Protein AF-A0A8S3SG88-F1 (afdb_monomer_lite)

Radius of gyration: 26.99 Å; chains: 1; bounding box: 65×46×75 Å

Secondary structure (DSSP, 8-state):
----S-GGGTT-HHHHHHHHHHTT----SPPPEEPTTS-EE--HHHHHHHHHHHHHHHS----SSS-----S-SSPPPPP----HHHHHHHHHHHHHHHHHHHHHHHTT-SSS-GGGT-PBP-TTSTTTTSBP----SSGGGTTSHHHHHHHHHHTSTTS-TTSTT-SSHHHHHHHHHT--GGGG-----

Structure (mmCIF, N/CA/C/O backbone):
data_AF-A0A8S3SG88-F1
#
_entry.id   AF-A0A8S3SG88-F1
#
loop_
_atom_site.group_PDB
_atom_site.id
_atom_site.type_symbol
_atom_site.label_atom_id
_atom_site.label_alt_id
_atom_site.label_comp_id
_atom_site.label_asym_id
_atom_site.label_entity_id
_atom_site.label_seq_id
_atom_site.pdbx_PDB_ins_code
_atom_site.Cartn_x
_atom_site.Cartn_y
_atom_site.Cartn_z
_atom_site.occupancy
_atom_site.B_iso_or_equiv
_atom_site.auth_seq_id
_atom_site.auth_comp_id
_atom_site.auth_asym_id
_atom_site.auth_atom_id
_atom_site.pdbx_PDB_model_num
ATOM 1 N N . MET A 1 1 ? 40.901 31.346 9.107 1.00 40.88 1 MET A N 1
ATOM 2 C CA . MET A 1 1 ? 40.029 30.327 8.487 1.00 40.88 1 MET A CA 1
ATOM 3 C C . MET A 1 1 ? 40.068 29.151 9.445 1.00 40.88 1 MET A C 1
ATOM 5 O O . MET A 1 1 ? 41.033 28.405 9.430 1.00 40.88 1 MET A O 1
ATOM 9 N N . GLU A 1 2 ? 39.175 29.165 10.432 1.00 39.00 2 GLU A N 1
ATOM 10 C CA . GLU A 1 2 ? 39.276 28.322 11.632 1.00 39.00 2 GLU A CA 1
ATOM 11 C C . GLU A 1 2 ? 38.894 26.868 11.335 1.00 39.00 2 GLU A C 1
ATOM 13 O O . GLU A 1 2 ? 37.970 26.604 10.564 1.00 39.00 2 GLU A O 1
ATOM 18 N N . ASP A 1 3 ? 39.640 25.945 11.942 1.00 47.16 3 ASP A N 1
ATOM 19 C CA . ASP A 1 3 ? 39.477 24.496 11.857 1.00 47.16 3 ASP A CA 1
ATOM 20 C C . ASP A 1 3 ? 38.067 24.063 12.294 1.00 47.16 3 ASP A C 1
ATOM 22 O O . ASP A 1 3 ? 37.727 24.040 13.474 1.00 47.16 3 ASP A O 1
ATOM 26 N N . ILE A 1 4 ? 37.239 23.660 11.326 1.00 60.34 4 ILE A N 1
ATOM 27 C CA . ILE A 1 4 ? 35.874 23.133 11.543 1.00 60.34 4 ILE A CA 1
ATOM 28 C C . ILE A 1 4 ? 35.907 21.698 12.124 1.00 60.34 4 ILE A C 1
ATOM 30 O O . ILE A 1 4 ? 34.874 21.103 12.444 1.00 60.34 4 ILE A O 1
ATOM 34 N N . ILE A 1 5 ? 37.093 21.109 12.284 1.00 59.81 5 ILE A N 1
ATOM 35 C CA . ILE A 1 5 ? 37.272 19.748 12.790 1.00 59.81 5 ILE A CA 1
ATOM 36 C C . ILE A 1 5 ? 37.624 19.824 14.274 1.00 59.81 5 ILE A C 1
ATOM 38 O O . ILE A 1 5 ? 38.624 20.421 14.650 1.00 59.81 5 ILE A O 1
ATOM 42 N N . SER A 1 6 ? 36.796 19.189 15.111 1.00 60.75 6 SER A N 1
ATOM 43 C CA . SER A 1 6 ? 36.996 19.074 16.562 1.00 60.75 6 SER A CA 1
ATOM 44 C C . SER A 1 6 ? 38.469 18.816 16.914 1.00 60.75 6 SER A C 1
ATOM 46 O O . SER A 1 6 ? 39.080 17.858 16.429 1.00 60.75 6 SER A O 1
ATOM 48 N N . THR A 1 7 ? 39.025 19.679 17.762 1.00 64.81 7 THR A N 1
ATOM 49 C CA . THR A 1 7 ? 40.432 19.706 18.193 1.00 64.81 7 THR A CA 1
ATOM 50 C C . THR A 1 7 ? 40.924 18.380 18.788 1.00 64.81 7 THR A C 1
ATOM 52 O O . THR A 1 7 ? 42.094 18.043 18.638 1.00 64.81 7 THR A O 1
ATOM 55 N N . ASP A 1 8 ? 40.023 17.562 19.340 1.00 65.62 8 ASP A N 1
ATOM 56 C CA . ASP A 1 8 ? 40.334 16.287 20.010 1.00 65.62 8 ASP A CA 1
ATOM 57 C C . ASP A 1 8 ? 40.494 15.075 19.070 1.00 65.62 8 ASP A C 1
ATOM 59 O O . ASP A 1 8 ? 40.687 13.945 19.532 1.00 65.62 8 ASP A O 1
ATOM 63 N N . HIS A 1 9 ? 40.409 15.243 17.746 1.00 62.47 9 HIS A N 1
ATOM 64 C CA . HIS A 1 9 ? 40.447 14.105 16.812 1.00 62.47 9 HIS A CA 1
ATOM 65 C C . HIS A 1 9 ? 41.774 13.318 16.839 1.00 62.47 9 HIS A C 1
ATOM 67 O O . HIS A 1 9 ? 41.774 12.130 16.503 1.00 62.47 9 HIS A O 1
ATOM 73 N N . LYS A 1 10 ? 42.884 13.950 17.254 1.00 66.19 10 LYS A N 1
ATOM 74 C CA . LYS A 1 10 ? 44.193 13.291 17.426 1.00 66.19 10 LYS A CA 1
ATOM 75 C C . LYS A 1 10 ? 44.309 12.531 18.749 1.00 66.19 10 LYS A C 1
ATOM 77 O O . LYS A 1 10 ? 44.910 11.462 18.771 1.00 66.19 10 LYS A O 1
ATOM 82 N N . GLU A 1 11 ? 43.711 13.043 19.824 1.00 74.06 11 GLU A N 1
ATOM 83 C CA . GLU A 1 11 ? 43.825 12.461 21.170 1.00 74.06 11 GLU A CA 1
ATOM 84 C C . GLU A 1 11 ? 42.776 11.372 21.436 1.00 74.06 11 GLU A C 1
ATOM 86 O O . GLU A 1 11 ? 43.061 10.376 22.103 1.00 74.06 11 GLU A O 1
ATOM 91 N N . GLN A 1 12 ? 41.567 11.500 20.870 1.00 73.19 12 GLN A N 1
ATOM 92 C CA . GLN A 1 12 ? 40.489 10.513 21.022 1.00 73.19 12 GLN A CA 1
ATOM 93 C C . GLN A 1 12 ? 39.845 10.107 19.686 1.00 73.19 12 GLN A C 1
ATOM 95 O O . GLN A 1 12 ? 38.635 10.282 19.477 1.00 73.19 12 GLN A O 1
ATOM 100 N N . PRO A 1 13 ? 40.603 9.446 18.791 1.00 76.69 13 PRO A N 1
ATOM 101 C CA . PRO A 1 13 ? 40.113 9.068 17.467 1.00 76.69 13 PRO A CA 1
ATOM 102 C C . PRO A 1 13 ? 38.890 8.144 17.544 1.00 76.69 13 PRO A C 1
ATOM 104 O O . PRO A 1 13 ? 37.974 8.245 16.730 1.00 76.69 13 PRO A O 1
ATOM 107 N N . LYS A 1 14 ? 38.810 7.273 18.562 1.00 76.75 14 LYS A N 1
ATOM 108 C CA . LYS A 1 14 ? 37.664 6.367 18.752 1.00 76.75 14 LYS A CA 1
ATOM 109 C C . LYS A 1 14 ? 36.347 7.119 18.960 1.00 76.75 14 LYS A C 1
ATOM 111 O O . LYS A 1 14 ? 35.325 6.674 18.443 1.00 76.75 14 LYS A O 1
ATOM 116 N N . ARG A 1 15 ? 36.351 8.244 19.682 1.00 79.44 15 ARG A N 1
ATOM 117 C CA . ARG A 1 15 ? 35.141 9.034 19.967 1.00 79.44 15 ARG A CA 1
ATOM 118 C C . ARG A 1 15 ? 34.663 9.771 18.718 1.00 79.44 15 ARG A C 1
ATOM 120 O O . ARG A 1 15 ? 33.474 9.727 18.410 1.00 79.44 15 ARG A O 1
ATOM 127 N N . PHE A 1 16 ? 35.598 10.341 17.959 1.00 77.31 16 PHE A N 1
ATOM 128 C CA . PHE A 1 16 ? 35.337 10.964 16.662 1.00 77.31 16 PHE A CA 1
ATOM 129 C C . PHE A 1 16 ? 34.757 9.962 15.650 1.00 77.31 16 PHE A C 1
ATOM 131 O O . PHE A 1 16 ? 33.665 10.172 15.120 1.00 77.31 16 PHE A O 1
ATOM 138 N N . TRP A 1 17 ? 35.416 8.814 15.454 1.00 76.19 17 TRP A N 1
ATOM 139 C CA . TRP A 1 17 ? 34.932 7.769 14.546 1.00 76.19 17 TRP A CA 1
ATOM 140 C C . TRP A 1 17 ? 33.626 7.121 15.023 1.00 76.19 17 TRP A C 1
ATOM 142 O O . TRP A 1 17 ? 32.783 6.784 14.194 1.00 76.19 17 TRP A O 1
ATOM 152 N N . SER A 1 18 ? 33.416 6.973 16.336 1.00 79.25 18 SER A N 1
ATOM 153 C CA . SER A 1 18 ? 32.141 6.508 16.903 1.00 79.25 18 SER A CA 1
ATOM 154 C C . SER A 1 18 ? 31.008 7.495 16.609 1.00 79.25 18 SER A C 1
ATOM 156 O O . SER A 1 18 ? 29.945 7.085 16.142 1.00 79.25 18 SER A O 1
ATOM 158 N N . TYR A 1 19 ? 31.249 8.801 16.778 1.00 79.62 19 TYR A N 1
ATOM 159 C CA . TYR A 1 19 ? 30.281 9.843 16.437 1.00 79.62 19 TYR A CA 1
ATOM 160 C C . TYR A 1 19 ? 29.948 9.840 14.938 1.00 79.62 19 TYR A C 1
ATOM 162 O O . TYR A 1 19 ? 28.769 9.766 14.590 1.00 79.62 19 TYR A O 1
ATOM 170 N N . ILE A 1 20 ? 30.947 9.801 14.049 1.00 74.62 20 ILE A N 1
ATOM 171 C CA . ILE A 1 20 ? 30.728 9.694 12.594 1.00 74.62 20 ILE A CA 1
ATOM 172 C C . ILE A 1 20 ? 29.915 8.439 12.241 1.00 74.62 20 ILE A C 1
ATOM 174 O O . ILE A 1 20 ? 28.901 8.535 11.550 1.00 74.62 20 ILE A O 1
ATOM 178 N N . LYS A 1 21 ? 30.287 7.265 12.769 1.00 69.56 21 LYS A N 1
ATOM 179 C CA . LYS A 1 21 ? 29.551 6.007 12.536 1.00 69.56 21 LYS A CA 1
ATOM 180 C C . LYS A 1 21 ? 28.123 6.060 13.090 1.00 69.56 21 LYS A C 1
ATOM 182 O O . LYS A 1 21 ? 27.198 5.531 12.472 1.00 69.56 21 LYS A O 1
ATOM 187 N N . SER A 1 22 ? 27.910 6.739 14.219 1.00 78.12 22 SER A N 1
ATOM 188 C CA . SER A 1 22 ? 26.582 6.911 14.825 1.00 78.12 22 SER A CA 1
ATOM 189 C C . SER A 1 22 ? 25.633 7.747 13.961 1.00 78.12 22 SER A C 1
ATOM 191 O O . SER A 1 22 ? 24.426 7.492 13.965 1.00 78.12 22 SER A O 1
ATOM 193 N N . ARG A 1 23 ? 26.167 8.687 13.164 1.00 75.38 23 ARG A N 1
ATOM 194 C CA . ARG A 1 23 ? 25.381 9.493 12.218 1.00 75.38 23 ARG A CA 1
ATOM 195 C C . ARG A 1 23 ? 24.798 8.656 11.075 1.00 75.38 23 ARG A C 1
ATOM 197 O O . ARG A 1 23 ? 23.865 9.125 10.429 1.00 75.38 23 ARG A O 1
ATOM 204 N N . LYS A 1 24 ? 25.300 7.429 10.842 1.00 63.31 24 LYS A N 1
ATOM 205 C CA . LYS A 1 24 ? 24.825 6.477 9.812 1.00 63.31 24 LYS A CA 1
ATOM 206 C C . LYS A 1 24 ? 24.660 7.109 8.419 1.00 63.31 24 LYS A C 1
ATOM 208 O O . LYS A 1 24 ? 23.839 6.650 7.631 1.00 63.31 24 LYS A O 1
ATOM 213 N N . GLN A 1 25 ? 25.447 8.141 8.115 1.00 56.56 25 GLN A N 1
ATOM 214 C CA . GLN A 1 25 ? 25.579 8.746 6.786 1.00 56.56 25 GLN A CA 1
ATOM 215 C C . GLN A 1 25 ? 26.631 7.995 5.965 1.00 56.56 25 GLN A C 1
ATOM 217 O O . GLN A 1 25 ? 27.463 8.588 5.287 1.00 56.56 25 GLN A O 1
ATOM 222 N N . GLU A 1 26 ? 26.648 6.671 6.065 1.00 50.88 26 GLU A N 1
ATOM 223 C CA . GLU A 1 26 ? 27.487 5.887 5.179 1.00 50.88 26 GLU A CA 1
ATOM 224 C C . GLU A 1 26 ? 26.862 6.004 3.789 1.00 50.88 26 GLU A C 1
ATOM 226 O O . GLU A 1 26 ? 25.716 5.594 3.584 1.00 50.88 26 GLU A O 1
ATOM 231 N N . SER A 1 27 ? 27.589 6.609 2.847 1.00 52.12 27 SER A N 1
ATOM 232 C CA . SER A 1 27 ? 27.266 6.575 1.421 1.00 52.12 27 SER A CA 1
ATOM 233 C C . SER A 1 27 ? 27.464 5.143 0.910 1.00 52.12 27 SER A C 1
ATOM 235 O O . SER A 1 27 ? 28.297 4.871 0.055 1.00 52.12 27 SER A O 1
ATOM 237 N N . THR A 1 28 ? 26.670 4.208 1.423 1.00 53.19 28 THR A N 1
ATOM 238 C CA . THR A 1 28 ? 26.464 2.864 0.864 1.00 53.19 28 THR A CA 1
ATOM 239 C C . THR A 1 28 ? 25.530 2.938 -0.350 1.00 53.19 28 THR A C 1
ATOM 241 O O . THR A 1 28 ? 24.733 2.045 -0.614 1.00 53.19 28 THR A O 1
ATOM 244 N N . GLY A 1 29 ? 25.578 4.058 -1.072 1.00 66.00 29 GLY A N 1
ATOM 245 C CA . GLY A 1 29 ? 24.972 4.199 -2.382 1.00 66.00 29 GLY A CA 1
ATOM 246 C C . GLY A 1 29 ? 25.916 3.675 -3.457 1.00 66.00 29 GLY A C 1
ATOM 247 O O . GLY A 1 29 ? 27.076 3.360 -3.198 1.00 66.00 29 GLY A O 1
ATOM 248 N N . ILE A 1 30 ? 25.402 3.619 -4.683 1.00 63.75 30 ILE A N 1
ATOM 249 C CA . ILE A 1 30 ? 26.167 3.274 -5.883 1.00 63.75 30 ILE A CA 1
ATOM 250 C C . ILE A 1 30 ? 27.457 4.109 -5.907 1.00 63.75 30 ILE A C 1
ATOM 252 O O . ILE A 1 30 ? 27.387 5.347 -5.846 1.00 63.75 30 ILE A O 1
ATOM 256 N N . VAL A 1 31 ? 28.597 3.409 -5.977 1.00 78.50 31 VAL A N 1
ATOM 257 C CA . VAL A 1 31 ? 29.952 3.973 -6.102 1.00 78.50 31 VAL A CA 1
ATOM 258 C C . VAL A 1 31 ? 29.983 5.002 -7.237 1.00 78.50 31 VAL A C 1
ATOM 260 O O . VAL A 1 31 ? 29.188 4.924 -8.174 1.00 78.50 31 VAL A O 1
ATOM 263 N N . THR A 1 32 ? 30.873 5.992 -7.152 1.00 86.12 32 THR A N 1
ATOM 264 C CA . THR A 1 32 ? 31.101 6.952 -8.243 1.00 86.12 32 THR A CA 1
ATOM 265 C C . THR A 1 32 ? 31.278 6.227 -9.574 1.00 86.12 32 THR A C 1
ATOM 267 O O . THR A 1 32 ? 32.127 5.340 -9.680 1.00 86.12 32 THR A O 1
ATOM 270 N N . LEU A 1 33 ? 30.477 6.589 -10.576 1.00 87.31 33 LEU A N 1
ATOM 271 C CA . LEU A 1 33 ? 30.501 5.930 -11.879 1.00 87.31 33 LEU A CA 1
ATOM 272 C C . LEU A 1 33 ? 31.390 6.703 -12.841 1.00 87.31 33 LEU A C 1
ATOM 274 O O . LEU A 1 33 ? 31.408 7.932 -12.823 1.00 87.31 33 LEU A O 1
ATOM 278 N N . LYS A 1 34 ? 32.118 5.967 -13.675 1.00 88.62 34 LYS A N 1
ATOM 279 C CA . LYS A 1 34 ? 32.937 6.523 -14.746 1.00 88.62 34 LYS A CA 1
ATOM 280 C C . LYS A 1 34 ? 32.085 6.644 -16.008 1.00 88.62 34 LYS A C 1
ATOM 282 O O . LYS A 1 34 ? 31.465 5.660 -16.412 1.00 88.62 34 LYS A O 1
ATOM 287 N N . ASP A 1 35 ? 32.048 7.828 -16.603 1.00 85.94 35 ASP A N 1
ATOM 288 C CA . ASP A 1 35 ? 31.407 8.040 -17.902 1.00 85.94 35 ASP A CA 1
ATOM 289 C C . ASP A 1 35 ? 32.309 7.562 -19.057 1.00 85.94 35 ASP A C 1
ATOM 291 O O . ASP A 1 35 ? 33.474 7.203 -18.856 1.00 85.94 35 ASP A O 1
ATOM 295 N N . LYS A 1 36 ? 31.780 7.565 -20.281 1.00 82.94 36 LYS A N 1
ATOM 296 C CA . LYS A 1 36 ? 32.471 7.194 -21.525 1.00 82.94 36 LYS A CA 1
ATOM 297 C C . LYS A 1 36 ? 33.732 8.028 -21.767 1.00 82.94 36 LYS A C 1
ATOM 299 O O . LYS A 1 36 ? 34.731 7.478 -22.220 1.00 82.94 36 LYS A O 1
ATOM 304 N N . ASP A 1 37 ? 33.716 9.298 -21.363 1.00 86.50 37 ASP A N 1
ATOM 305 C CA . ASP A 1 37 ? 34.865 10.218 -21.446 1.00 86.50 37 ASP A CA 1
ATOM 306 C C . ASP A 1 37 ? 35.870 10.030 -20.297 1.00 86.50 37 ASP A C 1
ATOM 308 O O . ASP A 1 37 ? 36.912 10.677 -20.217 1.00 86.50 37 ASP A O 1
ATOM 312 N N . GLY A 1 38 ? 35.559 9.122 -19.376 1.00 84.50 38 GLY A N 1
ATOM 313 C CA . GLY A 1 38 ? 36.408 8.745 -18.264 1.00 84.50 38 GLY A CA 1
ATOM 314 C C . GLY A 1 38 ? 36.301 9.612 -17.015 1.00 84.50 38 GLY A C 1
ATOM 315 O O . GLY A 1 38 ? 37.025 9.354 -16.050 1.00 84.50 38 GLY A O 1
ATOM 316 N N . LEU A 1 39 ? 35.381 10.577 -17.003 1.00 87.62 39 LEU A N 1
ATOM 317 C CA . LEU A 1 39 ? 35.090 11.425 -15.853 1.00 87.62 39 LEU A CA 1
ATOM 318 C C . LEU A 1 39 ? 34.294 10.664 -14.781 1.00 87.62 39 LEU A C 1
ATOM 320 O O . LEU A 1 39 ? 33.422 9.852 -15.090 1.00 87.62 39 LEU A O 1
ATOM 324 N N . LEU A 1 40 ? 34.601 10.921 -13.508 1.00 89.38 40 LEU A N 1
ATOM 325 C CA . LEU A 1 40 ? 33.908 10.315 -12.372 1.00 89.38 40 LEU A CA 1
ATOM 326 C C . LEU A 1 40 ? 32.717 11.170 -11.933 1.00 89.38 40 LEU A C 1
ATOM 328 O O . LEU A 1 40 ? 32.863 12.357 -11.648 1.00 89.38 40 LEU A O 1
ATOM 332 N N . HIS A 1 41 ? 31.555 10.534 -11.792 1.00 86.31 41 HIS A N 1
ATOM 333 C CA . HIS A 1 41 ? 30.314 11.172 -11.367 1.00 86.31 41 HIS A CA 1
ATOM 334 C C . HIS A 1 41 ? 29.799 10.588 -10.051 1.00 86.31 41 HIS A C 1
ATOM 336 O O . HIS A 1 41 ? 29.597 9.379 -9.904 1.00 86.31 41 HIS A O 1
ATOM 342 N N . SER A 1 42 ? 29.550 11.476 -9.088 1.00 85.12 42 SER A N 1
ATOM 343 C CA . SER A 1 42 ? 28.926 11.167 -7.797 1.00 85.12 42 SER A CA 1
ATOM 344 C C . SER A 1 42 ? 27.435 11.527 -7.749 1.00 85.12 42 SER A C 1
ATOM 346 O O . SER A 1 42 ? 26.718 10.958 -6.920 1.00 85.12 42 SER A O 1
ATOM 348 N N . ASP A 1 43 ? 26.970 12.404 -8.648 1.00 87.56 43 ASP A N 1
ATOM 349 C CA . ASP A 1 43 ? 25.586 12.883 -8.727 1.00 87.56 43 ASP A CA 1
ATOM 350 C C . ASP A 1 43 ? 24.582 11.769 -9.075 1.00 87.56 43 ASP A C 1
ATOM 352 O O . ASP A 1 43 ? 24.868 10.862 -9.858 1.00 87.56 43 ASP A O 1
ATOM 356 N N . THR A 1 44 ? 23.388 11.824 -8.482 1.00 84.31 44 THR A N 1
ATOM 357 C CA . THR A 1 44 ? 22.373 10.765 -8.622 1.00 84.31 44 THR A CA 1
ATOM 358 C C . THR A 1 44 ? 21.765 10.721 -10.022 1.00 84.31 44 THR A C 1
ATOM 360 O O . THR A 1 44 ? 21.600 9.630 -10.572 1.00 84.31 44 THR A O 1
ATOM 363 N N . GLN A 1 45 ? 21.462 11.881 -10.607 1.00 88.25 45 GLN A N 1
ATOM 364 C CA . GLN A 1 45 ? 20.839 11.969 -11.924 1.00 88.25 45 GLN A CA 1
ATOM 365 C C . GLN A 1 45 ? 21.818 11.501 -12.998 1.00 88.25 45 GLN A C 1
ATOM 367 O O . GLN A 1 45 ? 21.470 10.677 -13.846 1.00 88.25 45 GLN A O 1
ATOM 372 N N . THR A 1 46 ? 23.067 11.961 -12.924 1.00 88.12 46 THR A N 1
ATOM 373 C CA . THR A 1 46 ? 24.091 11.571 -13.898 1.00 88.12 46 THR A CA 1
ATOM 374 C C . THR A 1 46 ? 24.418 10.084 -13.805 1.00 88.12 46 THR A C 1
ATOM 376 O O . THR A 1 46 ? 24.505 9.414 -14.832 1.00 88.12 46 THR A O 1
ATOM 379 N N . LYS A 1 47 ? 24.505 9.517 -12.592 1.00 89.12 47 LYS A N 1
ATOM 380 C CA . LYS A 1 47 ? 24.695 8.068 -12.415 1.00 89.12 47 LYS A CA 1
ATOM 381 C C . LYS A 1 47 ? 23.557 7.250 -13.029 1.00 89.12 47 LYS A C 1
ATOM 383 O O . LYS A 1 47 ? 23.831 6.253 -13.694 1.00 89.12 47 LYS A O 1
ATOM 388 N N . ALA A 1 48 ? 22.303 7.668 -12.839 1.00 90.00 48 ALA A N 1
ATOM 389 C CA . ALA A 1 48 ? 21.154 6.994 -13.443 1.00 90.00 48 ALA A CA 1
ATOM 390 C C . ALA A 1 48 ? 21.232 7.011 -14.979 1.00 90.00 48 ALA A C 1
ATOM 392 O O . ALA A 1 48 ? 21.024 5.979 -15.617 1.00 90.00 48 ALA A O 1
ATOM 393 N N . SER A 1 49 ? 21.609 8.150 -15.566 1.00 91.06 49 SER A N 1
ATOM 394 C CA . SER A 1 49 ? 21.813 8.277 -17.012 1.00 91.06 49 SER A CA 1
ATOM 395 C C . SER A 1 49 ? 22.944 7.382 -17.531 1.00 91.06 49 SER A C 1
ATOM 397 O O . SER A 1 49 ? 22.742 6.680 -18.519 1.00 91.06 49 SER A O 1
ATOM 399 N N . ILE A 1 50 ? 24.102 7.350 -16.858 1.00 91.19 50 ILE A N 1
ATOM 400 C CA . ILE A 1 50 ? 25.247 6.503 -17.243 1.00 91.19 50 ILE A CA 1
ATOM 401 C C . ILE A 1 50 ? 24.853 5.021 -17.225 1.00 91.19 50 ILE A C 1
ATOM 403 O O . ILE A 1 50 ? 25.126 4.300 -18.185 1.00 91.19 50 ILE A O 1
ATOM 407 N N . LEU A 1 51 ? 24.170 4.568 -16.168 1.00 90.56 51 LEU A N 1
ATOM 408 C CA . LEU A 1 51 ? 23.686 3.189 -16.075 1.00 90.56 51 LEU A CA 1
ATOM 409 C C . LEU A 1 51 ? 22.694 2.869 -17.190 1.00 90.56 51 LEU A C 1
ATOM 411 O O . LEU A 1 51 ? 22.873 1.870 -17.880 1.00 90.56 51 LEU A O 1
ATOM 415 N N . ASN A 1 52 ? 21.689 3.723 -17.406 1.00 92.50 52 ASN A N 1
ATOM 416 C CA . ASN A 1 52 ? 20.714 3.525 -18.478 1.00 92.50 52 ASN A CA 1
ATOM 417 C C . ASN A 1 52 ? 21.396 3.412 -19.843 1.00 92.50 52 ASN A C 1
ATOM 419 O O . ASN A 1 52 ? 21.062 2.513 -20.606 1.00 92.50 52 ASN A O 1
ATOM 423 N N . GLN A 1 53 ? 22.375 4.268 -20.141 1.00 90.75 53 GLN A N 1
ATOM 424 C CA . GLN A 1 53 ? 23.113 4.205 -21.402 1.00 90.75 53 GLN A CA 1
ATOM 425 C C . GLN A 1 53 ? 23.961 2.934 -21.532 1.00 90.75 53 GLN A C 1
ATOM 427 O O . GLN A 1 53 ? 23.999 2.340 -22.608 1.00 90.75 53 GLN A O 1
ATOM 432 N N . GLN A 1 54 ? 24.637 2.509 -20.461 1.00 90.56 54 GLN A N 1
ATOM 433 C CA . GLN A 1 54 ? 25.405 1.260 -20.455 1.00 90.56 54 GLN A CA 1
ATOM 434 C C . GLN A 1 54 ? 24.490 0.053 -20.679 1.00 90.56 54 GLN A C 1
ATOM 436 O O . GLN A 1 54 ? 24.751 -0.753 -21.571 1.00 90.56 54 GLN A O 1
ATOM 441 N N . PHE A 1 55 ? 23.370 -0.026 -19.957 1.00 90.25 55 PHE A N 1
ATOM 442 C CA . PHE A 1 55 ? 22.386 -1.087 -20.159 1.00 90.25 55 PHE A CA 1
ATOM 443 C C . PHE A 1 55 ? 21.767 -1.040 -21.556 1.00 90.25 55 PHE A C 1
ATOM 445 O O . PHE A 1 55 ? 21.622 -2.082 -22.178 1.00 90.25 55 PHE A O 1
ATOM 452 N N . GLN A 1 56 ? 21.459 0.141 -22.095 1.00 90.31 56 GLN A N 1
ATOM 453 C CA . GLN A 1 56 ? 20.992 0.280 -23.477 1.00 90.31 56 GLN A CA 1
ATOM 454 C C . GLN A 1 56 ? 22.015 -0.248 -24.488 1.00 90.31 56 GLN A C 1
ATOM 456 O O . GLN A 1 56 ? 21.632 -0.870 -25.472 1.00 90.31 56 GLN A O 1
ATOM 461 N N . SER A 1 57 ? 23.308 -0.031 -24.242 1.00 89.88 57 SER A N 1
ATOM 462 C CA . SER A 1 57 ? 24.365 -0.416 -25.183 1.00 89.88 57 SER A CA 1
ATOM 463 C C . SER A 1 57 ? 24.578 -1.925 -25.325 1.00 89.88 57 SER A C 1
ATOM 465 O O . SER A 1 57 ? 25.098 -2.350 -26.353 1.00 89.88 57 SER A O 1
ATOM 467 N N . VAL A 1 58 ? 24.183 -2.720 -24.321 1.00 90.00 58 VAL A N 1
ATOM 468 C CA . VAL A 1 58 ? 24.308 -4.187 -24.363 1.00 90.00 58 VAL A CA 1
ATOM 469 C C . VAL A 1 58 ? 23.119 -4.874 -25.039 1.00 90.00 58 VAL A C 1
ATOM 471 O O . VAL A 1 58 ? 23.204 -6.065 -25.328 1.00 90.00 58 VAL A O 1
ATOM 474 N N . TYR A 1 59 ? 22.020 -4.157 -25.296 1.00 88.31 59 TYR A N 1
ATOM 475 C CA . TYR A 1 59 ? 20.909 -4.705 -26.075 1.00 88.31 59 TYR A CA 1
ATOM 476 C C . TYR A 1 59 ? 21.274 -4.805 -27.558 1.00 88.31 59 TYR A C 1
ATOM 478 O O . TYR A 1 59 ? 22.118 -4.064 -28.072 1.00 88.31 59 TYR A O 1
ATOM 486 N N . THR A 1 60 ? 20.619 -5.732 -28.256 1.00 88.50 60 THR A N 1
ATOM 487 C CA . THR A 1 60 ? 20.767 -5.892 -29.700 1.00 88.50 60 THR A CA 1
ATOM 488 C C . THR A 1 60 ? 20.349 -4.613 -30.420 1.00 88.50 60 THR A C 1
ATOM 490 O O . THR A 1 60 ? 19.315 -4.008 -30.135 1.00 88.50 60 THR A O 1
ATOM 493 N N . LYS A 1 61 ? 21.189 -4.176 -31.362 1.00 82.00 61 LYS A N 1
ATOM 494 C CA . LYS A 1 61 ? 20.850 -3.097 -32.290 1.00 82.00 61 LYS A CA 1
ATOM 495 C C . LYS A 1 61 ? 20.032 -3.706 -33.420 1.00 82.00 61 LYS A C 1
ATOM 497 O O . LYS A 1 61 ? 20.605 -4.212 -34.379 1.00 82.00 61 LYS A O 1
ATOM 502 N N . GL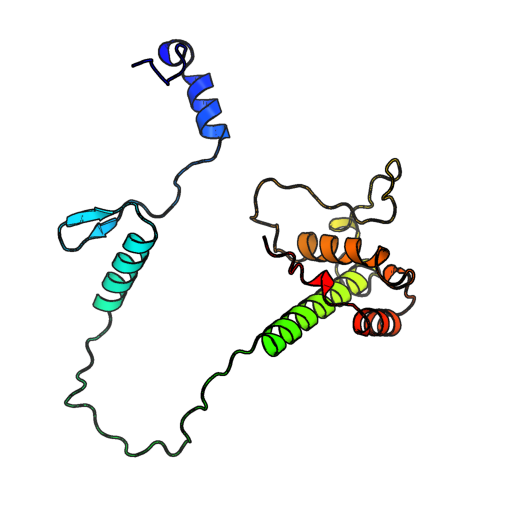U A 1 62 ? 18.717 -3.707 -33.255 1.00 82.62 62 GLU A N 1
ATOM 503 C CA . GLU A 1 62 ? 17.796 -4.217 -34.270 1.00 82.62 62 GLU A CA 1
ATOM 504 C C . GLU A 1 62 ? 17.928 -3.414 -35.574 1.00 82.62 62 GLU A C 1
ATOM 506 O O . GLU A 1 62 ? 17.973 -2.179 -35.557 1.00 82.62 62 GLU A O 1
ATOM 511 N N . ASP A 1 63 ? 17.989 -4.114 -36.709 1.00 83.56 63 ASP A N 1
ATOM 512 C CA . ASP A 1 63 ? 17.947 -3.491 -38.031 1.00 83.56 63 ASP A CA 1
ATOM 513 C C . ASP A 1 63 ? 16.509 -3.059 -38.343 1.00 83.56 63 ASP A C 1
ATOM 515 O O . ASP A 1 63 ? 15.659 -3.849 -38.756 1.00 83.56 63 ASP A O 1
ATOM 519 N N . ILE A 1 64 ? 16.238 -1.774 -38.123 1.00 83.31 64 ILE A N 1
ATOM 520 C CA . ILE A 1 64 ? 14.938 -1.154 -38.394 1.00 83.31 64 ILE A CA 1
ATOM 521 C C . ILE A 1 64 ? 14.636 -1.009 -39.892 1.00 83.31 64 ILE A C 1
ATOM 523 O O . ILE A 1 64 ? 13.486 -0.762 -40.250 1.00 83.31 64 ILE A O 1
ATOM 527 N N . HIS A 1 65 ? 15.638 -1.133 -40.769 1.00 84.00 65 HIS A N 1
ATOM 528 C CA . HIS A 1 65 ? 15.483 -0.905 -42.207 1.00 84.00 65 HIS A CA 1
ATOM 529 C C . HIS A 1 65 ? 15.110 -2.173 -42.975 1.00 84.00 65 HIS A C 1
ATOM 531 O O . HIS A 1 65 ? 14.467 -2.071 -44.018 1.00 84.00 65 HIS A O 1
ATOM 537 N N . ASN A 1 66 ? 15.467 -3.350 -42.457 1.00 84.00 66 ASN A N 1
ATOM 538 C CA . ASN A 1 66 ? 15.151 -4.641 -43.073 1.00 84.00 66 ASN A CA 1
ATOM 539 C C . ASN A 1 66 ? 14.116 -5.455 -42.274 1.00 84.00 66 ASN A C 1
ATOM 541 O O . ASN A 1 66 ? 14.063 -6.683 -42.357 1.00 84.00 66 ASN A O 1
ATOM 545 N N . MET A 1 67 ? 13.295 -4.777 -41.467 1.00 82.50 67 MET A N 1
ATOM 546 C CA . MET A 1 67 ? 12.250 -5.431 -40.688 1.00 82.50 67 MET A CA 1
ATOM 547 C C . MET A 1 67 ? 11.101 -5.871 -41.617 1.00 82.50 67 MET A C 1
ATOM 549 O O . MET A 1 67 ? 10.511 -5.026 -42.296 1.00 82.50 67 MET A O 1
ATOM 553 N N . PRO A 1 68 ? 10.748 -7.170 -41.671 1.00 85.44 68 PRO A N 1
ATOM 554 C CA . PRO A 1 68 ? 9.642 -7.637 -42.498 1.00 85.44 68 PRO A CA 1
ATOM 555 C C . PRO A 1 68 ? 8.325 -7.006 -42.029 1.00 85.44 68 PRO A C 1
ATOM 557 O O . PRO A 1 68 ? 7.926 -7.133 -40.871 1.00 85.44 68 PRO A O 1
ATOM 560 N N . HIS A 1 69 ? 7.638 -6.315 -42.938 1.00 82.31 69 HIS A N 1
ATOM 561 C CA . HIS A 1 69 ? 6.376 -5.646 -42.642 1.00 82.31 69 HIS A CA 1
ATOM 562 C C . HIS A 1 69 ? 5.227 -6.667 -42.599 1.00 82.31 69 HIS A C 1
ATOM 564 O O . HIS A 1 69 ? 4.733 -7.104 -43.637 1.00 82.31 69 HIS A O 1
ATOM 570 N 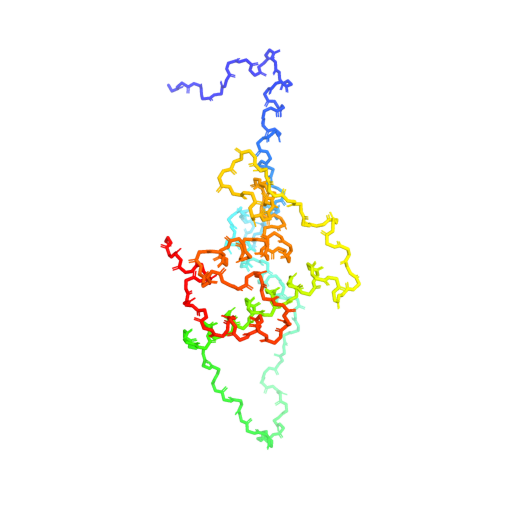N . ILE A 1 70 ? 4.776 -7.023 -41.392 1.00 81.00 70 ILE A N 1
ATOM 571 C CA . ILE A 1 70 ? 3.720 -8.029 -41.136 1.00 81.00 70 ILE A CA 1
ATOM 572 C C . ILE A 1 70 ? 2.296 -7.522 -41.483 1.00 81.00 70 ILE A C 1
ATOM 574 O O . ILE A 1 70 ? 1.303 -8.218 -41.290 1.00 81.00 70 ILE A O 1
ATOM 578 N N . GLY A 1 71 ? 2.173 -6.344 -42.100 1.00 86.56 71 GLY A N 1
ATOM 579 C CA . GLY A 1 71 ? 0.880 -5.736 -42.406 1.00 86.56 71 GLY A CA 1
ATOM 580 C C . GLY A 1 71 ? 0.302 -4.985 -41.202 1.00 86.56 71 GLY A C 1
ATOM 581 O O . GLY A 1 71 ? 0.914 -4.952 -40.131 1.00 86.56 71 GLY A O 1
ATOM 582 N N . PRO A 1 72 ? -0.858 -4.330 -41.367 1.00 86.00 72 PRO A N 1
ATOM 583 C CA . PRO A 1 72 ? -1.512 -3.652 -40.258 1.00 86.00 72 PRO A CA 1
ATOM 584 C C . PRO A 1 72 ? -1.896 -4.670 -39.180 1.00 86.00 72 PRO A C 1
ATOM 586 O O . PRO A 1 72 ? -2.409 -5.747 -39.484 1.00 86.00 72 PRO A O 1
ATOM 589 N N . SER A 1 73 ? -1.662 -4.316 -37.914 1.00 87.81 73 SER A N 1
ATOM 590 C CA . SER A 1 73 ? -2.129 -5.117 -36.782 1.00 87.81 73 SER A CA 1
ATOM 591 C C . SER A 1 73 ? -3.636 -5.376 -36.925 1.00 87.81 73 SER A C 1
ATOM 593 O O . SER A 1 73 ? -4.391 -4.418 -37.106 1.00 87.81 73 SER A O 1
ATOM 595 N N . PRO A 1 74 ? -4.105 -6.634 -36.805 1.00 92.06 74 PRO A N 1
ATOM 596 C CA . PRO A 1 74 ? -5.538 -6.930 -36.797 1.00 92.06 74 PRO A CA 1
ATOM 597 C C . PRO A 1 74 ? -6.224 -6.398 -35.528 1.00 92.06 74 PRO A C 1
ATOM 599 O O . PRO A 1 74 ? -7.449 -6.360 -35.452 1.00 92.06 74 PRO A O 1
ATOM 602 N N . PHE A 1 75 ? -5.438 -5.996 -34.526 1.00 90.06 75 PHE A N 1
ATOM 603 C CA . PHE A 1 75 ? -5.912 -5.411 -33.281 1.00 90.06 75 PHE A CA 1
ATOM 604 C C . PHE A 1 75 ? -5.832 -3.883 -33.330 1.00 90.06 75 PHE A C 1
ATOM 606 O O . PHE A 1 75 ? -4.841 -3.350 -33.845 1.00 90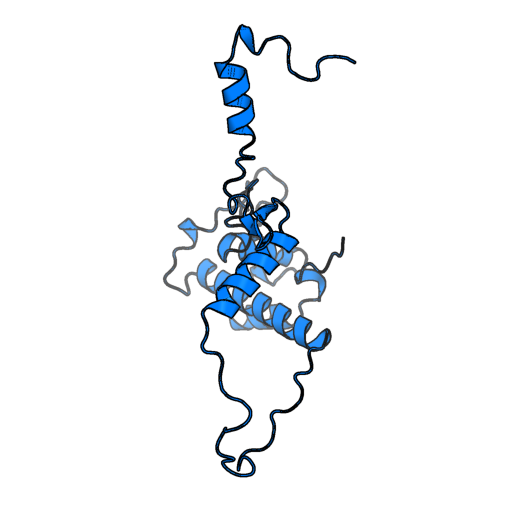.06 75 PHE A O 1
ATOM 613 N N . PRO A 1 76 ? -6.825 -3.179 -32.759 1.00 91.62 76 PRO A N 1
ATOM 614 C CA . PRO A 1 76 ? -6.798 -1.728 -32.671 1.00 91.62 76 PRO A CA 1
ATOM 615 C C . PRO A 1 76 ? -5.599 -1.249 -31.848 1.00 91.62 76 PRO A C 1
ATOM 617 O O . PRO A 1 76 ? -5.158 -1.912 -30.906 1.00 91.62 76 PRO A O 1
ATOM 620 N N . THR A 1 77 ? -5.094 -0.066 -32.189 1.00 92.50 77 THR A N 1
ATOM 621 C CA . THR A 1 77 ? -4.082 0.628 -31.390 1.00 92.50 77 THR A CA 1
ATOM 622 C C . THR A 1 77 ? -4.611 0.854 -29.976 1.00 92.50 77 THR A C 1
ATOM 624 O O . THR A 1 77 ? -5.762 1.246 -29.800 1.00 92.50 77 THR A O 1
ATOM 627 N N . MET A 1 78 ? -3.773 0.610 -28.965 1.00 93.06 78 MET A N 1
ATOM 628 C CA . MET A 1 78 ? -4.132 0.868 -27.571 1.00 93.06 78 MET A CA 1
ATOM 629 C C . MET A 1 78 ? -4.512 2.342 -27.383 1.00 93.06 78 MET A C 1
ATOM 631 O O . MET A 1 78 ? -3.788 3.236 -27.821 1.00 93.06 78 MET A O 1
ATOM 635 N N . ASP A 1 79 ? -5.629 2.585 -26.700 1.00 93.44 79 ASP A N 1
ATOM 636 C CA . ASP A 1 79 ? -6.064 3.936 -26.361 1.00 93.44 79 ASP A CA 1
ATOM 637 C C . ASP A 1 79 ? -5.037 4.672 -25.488 1.00 93.44 79 ASP A C 1
ATOM 639 O O . ASP A 1 79 ? -4.300 4.081 -24.694 1.00 93.44 79 ASP A O 1
ATOM 643 N N . ASN A 1 80 ? -5.040 6.003 -25.580 1.00 94.19 80 ASN A N 1
ATOM 644 C CA . ASN A 1 80 ? -4.193 6.847 -24.742 1.00 94.19 80 ASN A CA 1
ATOM 645 C C . ASN A 1 80 ? -4.497 6.642 -23.250 1.00 94.19 80 ASN A C 1
ATOM 647 O O . ASN A 1 80 ? -5.623 6.858 -22.791 1.00 94.19 80 ASN A O 1
ATOM 651 N N . ILE A 1 81 ? -3.465 6.317 -22.467 1.00 93.25 81 ILE A N 1
ATOM 652 C CA . ILE A 1 81 ? -3.577 6.190 -21.012 1.00 93.25 81 ILE A CA 1
ATOM 653 C C . ILE A 1 81 ? -3.810 7.578 -20.409 1.00 93.25 81 ILE A C 1
ATOM 655 O O . ILE A 1 81 ? -2.926 8.434 -20.401 1.00 93.25 81 ILE A O 1
ATOM 659 N N . ARG A 1 82 ? -5.011 7.802 -19.870 1.00 93.25 82 ARG A N 1
ATOM 660 C CA . ARG A 1 82 ? -5.384 9.052 -19.195 1.00 93.25 82 ARG A CA 1
ATOM 661 C C . ARG A 1 82 ? -5.305 8.886 -17.681 1.00 93.25 82 ARG A C 1
ATOM 663 O O . ARG A 1 82 ? -6.113 8.176 -17.086 1.00 93.25 82 ARG A O 1
ATOM 670 N N . VAL A 1 83 ? -4.363 9.581 -17.048 1.00 94.25 83 VAL A N 1
ATOM 671 C CA . VAL A 1 83 ? -4.244 9.641 -15.583 1.00 94.25 83 VAL A CA 1
ATOM 672 C C . VAL A 1 83 ? -4.876 10.941 -15.088 1.00 94.25 83 VAL A C 1
ATOM 674 O O . VAL A 1 83 ? -4.377 12.021 -15.383 1.00 94.25 83 VAL A O 1
ATOM 677 N N . SER A 1 84 ? -5.979 10.847 -14.340 1.00 95.56 84 SER A N 1
ATOM 678 C CA . SER A 1 84 ? -6.656 12.003 -13.736 1.00 95.56 84 SER A CA 1
ATOM 679 C C . SER A 1 84 ? -6.485 12.025 -12.217 1.00 95.56 84 SER A C 1
ATOM 681 O O . SER A 1 84 ? -6.425 10.974 -11.574 1.00 95.56 84 SER A O 1
ATOM 683 N N . GLN A 1 85 ? -6.462 13.221 -11.621 1.00 91.06 85 GLN A N 1
ATOM 684 C CA . GLN A 1 85 ? -6.360 13.388 -10.167 1.00 91.06 85 GLN A CA 1
ATOM 685 C C . GLN A 1 85 ? -7.496 12.664 -9.429 1.00 91.06 85 GLN A C 1
ATOM 687 O O . GLN A 1 85 ? -7.238 11.927 -8.480 1.00 91.06 85 GLN A O 1
ATOM 692 N N . ALA A 1 86 ? -8.735 12.793 -9.914 1.00 89.12 86 ALA A N 1
ATOM 693 C CA . ALA A 1 86 ? -9.892 12.095 -9.355 1.00 89.12 86 ALA A CA 1
ATOM 694 C C . ALA A 1 86 ? -9.739 10.562 -9.420 1.00 89.12 86 ALA A C 1
ATOM 696 O O . ALA A 1 86 ? -10.073 9.857 -8.466 1.00 89.12 86 ALA A O 1
ATOM 697 N N . GLY A 1 87 ? -9.186 10.034 -10.519 1.00 90.75 87 GLY A N 1
ATOM 698 C CA . GLY A 1 87 ? -8.902 8.606 -10.666 1.00 90.75 87 GLY A CA 1
ATOM 699 C C . GLY A 1 87 ? -7.843 8.119 -9.677 1.00 90.75 87 GLY A C 1
ATOM 700 O O . GLY A 1 87 ? -8.047 7.112 -8.996 1.00 90.75 87 GLY A O 1
ATOM 701 N N . VAL A 1 88 ? -6.744 8.864 -9.536 1.00 91.50 88 VAL A N 1
ATOM 702 C CA . VAL A 1 88 ? -5.687 8.563 -8.557 1.00 91.50 88 VAL A CA 1
ATOM 703 C C . VAL A 1 88 ? -6.244 8.604 -7.136 1.00 91.50 88 VAL A C 1
ATOM 705 O O . VAL A 1 88 ? -6.032 7.665 -6.367 1.00 91.50 88 VAL A O 1
ATOM 708 N N . TYR A 1 89 ? -7.016 9.636 -6.802 1.00 88.25 89 TYR A N 1
ATOM 709 C CA . TYR A 1 89 ? -7.643 9.783 -5.495 1.00 88.25 89 TYR A CA 1
ATOM 710 C C . TYR A 1 89 ? -8.580 8.607 -5.173 1.00 88.25 89 TYR A C 1
ATOM 712 O O . TYR A 1 89 ? -8.447 7.975 -4.123 1.00 88.25 89 TYR A O 1
ATOM 720 N N . LYS A 1 90 ? -9.443 8.212 -6.119 1.00 89.44 90 LYS A N 1
ATOM 721 C CA . LYS A 1 90 ? -10.308 7.027 -5.992 1.00 89.44 90 LYS A CA 1
ATOM 722 C C . LYS A 1 90 ? -9.505 5.754 -5.703 1.00 89.44 90 LYS A C 1
ATOM 724 O O . LYS A 1 90 ? -9.891 4.962 -4.839 1.00 89.44 90 LYS A O 1
ATOM 729 N N . LEU A 1 91 ? -8.384 5.547 -6.399 1.00 91.50 91 LEU A N 1
ATOM 730 C CA . LEU A 1 91 ? -7.514 4.384 -6.192 1.00 91.50 91 LEU A CA 1
ATOM 731 C C . LEU A 1 91 ? -6.817 4.411 -4.825 1.00 91.50 91 LEU A C 1
ATOM 733 O O . LEU A 1 91 ? -6.720 3.372 -4.165 1.00 91.50 91 LEU A O 1
ATOM 737 N N . LEU A 1 92 ? -6.351 5.580 -4.379 1.00 89.75 92 LEU A N 1
ATOM 738 C CA . LEU A 1 92 ? -5.739 5.752 -3.059 1.00 89.75 92 LEU A CA 1
ATOM 739 C C . LEU A 1 92 ? -6.750 5.517 -1.934 1.00 89.75 92 LEU A C 1
ATOM 741 O O . LEU A 1 92 ? -6.440 4.797 -0.981 1.00 89.75 92 LEU A O 1
ATOM 745 N N . LEU A 1 93 ? -7.965 6.050 -2.074 1.00 86.94 93 LEU A N 1
ATOM 746 C CA . LEU A 1 93 ? -9.047 5.850 -1.117 1.00 86.94 93 LEU A CA 1
ATOM 747 C C . LEU A 1 93 ? -9.436 4.372 -1.024 1.00 86.94 93 LEU A C 1
ATOM 749 O O . LEU A 1 93 ? -9.550 3.840 0.079 1.00 86.94 93 LEU A O 1
ATOM 753 N N . ARG A 1 94 ? -9.567 3.681 -2.164 1.00 90.25 94 ARG A N 1
ATOM 754 C CA . ARG A 1 94 ? -9.808 2.230 -2.193 1.00 90.25 94 ARG A CA 1
ATOM 755 C C . ARG A 1 94 ? -8.727 1.469 -1.419 1.00 90.25 94 ARG A C 1
ATOM 757 O O . ARG A 1 94 ? -9.054 0.692 -0.530 1.00 90.25 94 ARG A O 1
ATOM 764 N N . ARG A 1 95 ? -7.445 1.744 -1.689 1.00 90.69 95 ARG A N 1
ATOM 765 C CA . ARG A 1 95 ? -6.323 1.103 -0.975 1.00 90.69 95 ARG A CA 1
ATOM 766 C C . ARG A 1 95 ? -6.343 1.382 0.532 1.00 90.69 95 ARG A C 1
ATOM 768 O O . ARG A 1 95 ? -5.972 0.511 1.316 1.00 90.69 95 ARG A O 1
ATOM 775 N N . CYS A 1 96 ? -6.759 2.582 0.938 1.00 88.00 96 CYS A N 1
ATOM 776 C CA . CYS A 1 96 ? -6.934 2.936 2.346 1.00 88.00 96 CYS A CA 1
ATOM 777 C C . CYS A 1 96 ? -8.043 2.092 2.997 1.00 88.00 96 CYS A C 1
ATOM 779 O O . CYS A 1 96 ? -7.804 1.442 4.016 1.00 88.00 96 CYS A O 1
ATOM 781 N N . LYS A 1 97 ? -9.217 2.013 2.354 1.00 88.56 97 LYS A N 1
ATOM 782 C CA . LYS A 1 97 ? -10.358 1.205 2.814 1.00 88.56 97 LYS A CA 1
ATOM 783 C C . LYS A 1 97 ? -10.002 -0.276 2.937 1.00 88.56 97 LYS A C 1
ATOM 785 O O . LYS A 1 97 ? -10.297 -0.882 3.965 1.00 88.56 97 LYS A O 1
ATOM 790 N N . ASP A 1 98 ? -9.318 -0.840 1.944 1.00 91.62 98 ASP A N 1
ATOM 791 C CA . ASP A 1 98 ? -8.899 -2.247 1.952 1.00 91.62 98 ASP A CA 1
ATOM 792 C C . ASP A 1 98 ? -7.966 -2.546 3.138 1.00 91.62 98 ASP A C 1
ATOM 794 O O . ASP A 1 98 ? -8.146 -3.536 3.853 1.00 91.62 98 ASP A O 1
ATOM 798 N N . ARG A 1 99 ? -7.005 -1.652 3.416 1.00 92.25 99 ARG A N 1
ATOM 799 C CA . ARG A 1 99 ? -6.099 -1.802 4.563 1.00 92.25 99 ARG A CA 1
ATOM 800 C C . ARG A 1 99 ? -6.822 -1.685 5.901 1.00 92.25 99 ARG A C 1
ATOM 802 O O . ARG A 1 99 ? -6.565 -2.503 6.780 1.00 92.25 99 ARG A O 1
ATOM 809 N N . LEU A 1 100 ? -7.699 -0.696 6.066 1.00 90.88 100 LEU A N 1
ATOM 810 C CA . LEU A 1 100 ? -8.479 -0.529 7.296 1.00 90.88 100 LEU A CA 1
ATOM 811 C C . LEU A 1 100 ? -9.409 -1.721 7.534 1.00 90.88 100 LEU A C 1
ATOM 813 O O . LEU A 1 100 ? -9.523 -2.196 8.659 1.00 90.88 100 LEU A O 1
ATOM 817 N N . THR A 1 101 ? -10.000 -2.262 6.468 1.00 91.75 101 THR A N 1
ATOM 818 C CA . THR A 1 101 ? -10.819 -3.481 6.521 1.00 91.75 101 THR A CA 1
ATOM 819 C C . THR A 1 101 ? -9.997 -4.680 6.991 1.00 91.75 101 THR A C 1
ATOM 821 O O . THR A 1 101 ? -10.442 -5.433 7.853 1.00 91.75 101 THR A O 1
ATOM 824 N N . MET A 1 102 ? -8.779 -4.857 6.470 1.00 94.06 102 MET A N 1
ATOM 825 C CA . MET A 1 102 ? -7.880 -5.916 6.939 1.00 94.06 102 MET A CA 1
ATOM 826 C C . MET A 1 102 ? -7.460 -5.701 8.402 1.00 94.06 102 MET A C 1
ATOM 828 O O . MET A 1 102 ? -7.475 -6.648 9.181 1.00 94.06 102 MET A O 1
ATOM 832 N N . ALA A 1 103 ? -7.149 -4.464 8.801 1.00 91.25 103 ALA A N 1
ATOM 833 C CA . ALA A 1 103 ? -6.818 -4.136 10.189 1.00 91.25 103 ALA A CA 1
ATOM 834 C C . ALA A 1 103 ? -7.979 -4.455 11.148 1.00 91.25 103 ALA A C 1
ATOM 836 O O . ALA A 1 103 ? -7.749 -5.054 12.196 1.00 91.25 103 ALA A O 1
ATOM 837 N N . TYR A 1 104 ? -9.222 -4.152 10.753 1.00 91.31 104 TYR A N 1
ATOM 838 C CA . TYR A 1 104 ? -10.424 -4.529 11.504 1.00 91.31 104 TYR A CA 1
ATOM 839 C C . TYR A 1 104 ? -10.541 -6.047 11.652 1.00 91.31 104 TYR A C 1
ATOM 841 O O . TYR A 1 104 ? -10.801 -6.542 12.747 1.00 91.31 104 TYR A O 1
ATOM 849 N N . LYS A 1 105 ? -10.319 -6.798 10.567 1.00 92.50 105 LYS A N 1
ATOM 850 C CA . LYS A 1 105 ? -10.358 -8.264 10.610 1.00 92.50 105 LYS A CA 1
ATOM 851 C C . LYS A 1 105 ? -9.298 -8.844 11.547 1.00 92.50 105 LYS A C 1
ATOM 853 O O . LYS A 1 105 ? -9.619 -9.741 12.314 1.00 92.50 105 LYS A O 1
ATOM 858 N N . ILE A 1 106 ? -8.073 -8.319 11.518 1.00 92.56 106 ILE A N 1
ATOM 859 C CA . ILE A 1 106 ? -6.991 -8.748 12.418 1.00 92.56 106 ILE A CA 1
ATOM 860 C C . ILE A 1 106 ? -7.356 -8.427 13.874 1.00 92.56 106 ILE A C 1
ATOM 862 O O . ILE A 1 106 ? -7.270 -9.294 14.738 1.00 92.56 106 ILE A O 1
ATOM 866 N N . HIS A 1 107 ? -7.825 -7.205 14.147 1.00 87.94 107 HIS A N 1
ATOM 867 C CA . HIS A 1 107 ? -8.205 -6.776 15.495 1.00 87.94 107 HIS A CA 1
ATOM 868 C C . HIS A 1 107 ? -9.329 -7.641 16.094 1.00 87.94 107 HIS A C 1
ATOM 870 O O . HIS A 1 107 ? -9.258 -8.026 17.257 1.00 87.94 107 HIS A O 1
ATOM 876 N N . ASN A 1 108 ? -10.332 -7.997 15.285 1.00 89.00 108 ASN A N 1
ATOM 877 C CA . ASN A 1 108 ? -11.470 -8.827 15.695 1.00 89.00 108 ASN A CA 1
ATOM 878 C C . ASN A 1 108 ? -11.237 -10.339 15.512 1.00 89.00 108 ASN A C 1
ATOM 880 O O . ASN A 1 108 ? -12.188 -11.111 15.595 1.00 89.00 108 ASN A O 1
ATOM 884 N N . ARG A 1 109 ? -9.992 -10.776 15.256 1.00 90.81 109 ARG A N 1
ATOM 885 C CA . ARG A 1 109 ? -9.614 -12.195 15.085 1.00 90.81 109 ARG A CA 1
ATOM 886 C C . ARG A 1 109 ? -10.414 -12.936 14.000 1.00 90.81 109 ARG A C 1
ATOM 888 O O . ARG A 1 109 ? -10.685 -14.125 14.113 1.00 90.81 109 ARG A O 1
ATOM 895 N N . LEU A 1 110 ? -10.765 -12.233 12.925 1.00 90.12 110 LEU A N 1
ATOM 896 C CA . LEU A 1 110 ? -11.435 -12.786 11.739 1.00 90.12 110 LEU A CA 1
ATOM 897 C C . LEU A 1 110 ? -10.445 -13.326 10.689 1.00 90.12 110 LEU A C 1
ATOM 899 O O . LEU A 1 110 ? -10.854 -13.742 9.607 1.00 90.12 110 LEU A O 1
ATOM 903 N N . VAL A 1 111 ? -9.142 -13.245 10.966 1.00 92.38 111 VAL A N 1
ATOM 904 C CA . VAL A 1 111 ? -8.035 -13.720 10.123 1.00 92.38 111 VAL A CA 1
ATOM 905 C C . VAL A 1 111 ? -7.016 -14.406 11.032 1.00 92.38 111 VAL A C 1
ATOM 907 O O . VAL A 1 111 ? -6.873 -14.014 12.189 1.00 92.38 111 VAL A O 1
ATOM 910 N N . ASP A 1 112 ? -6.296 -15.394 10.495 1.00 93.12 112 ASP A N 1
ATOM 911 C CA . ASP A 1 112 ? -5.228 -16.138 11.177 1.00 93.12 112 ASP A CA 1
ATOM 912 C C . ASP A 1 112 ? -3.938 -15.307 11.339 1.00 93.12 112 ASP A C 1
ATOM 914 O O . ASP A 1 112 ? -2.885 -15.580 10.768 1.00 93.12 112 ASP A O 1
ATOM 918 N N . ILE A 1 113 ? -4.061 -14.189 12.052 1.00 89.88 113 ILE A N 1
ATOM 919 C CA . ILE A 1 113 ? -2.969 -13.305 12.457 1.00 89.88 113 ILE A CA 1
ATOM 920 C C . ILE A 1 113 ? -3.310 -12.843 13.870 1.00 89.88 113 ILE A C 1
ATOM 922 O O . ILE A 1 113 ? -4.301 -12.139 14.063 1.00 89.88 113 ILE A O 1
ATOM 926 N N . ASP A 1 114 ? -2.488 -13.198 14.857 1.00 89.81 114 ASP A N 1
ATOM 927 C CA . ASP A 1 114 ? -2.713 -12.763 16.237 1.00 89.81 114 ASP A CA 1
ATOM 928 C C . ASP A 1 114 ? -2.488 -11.242 16.371 1.00 89.81 114 ASP A C 1
ATOM 930 O O . ASP A 1 114 ? -1.355 -10.770 16.191 1.00 89.81 114 ASP A O 1
ATOM 934 N N . PRO A 1 115 ? -3.529 -10.452 16.707 1.00 87.69 115 PRO A N 1
ATOM 935 C CA . PRO A 1 115 ? -3.397 -9.008 16.867 1.00 87.69 115 PRO A CA 1
ATOM 936 C C . PRO A 1 115 ? -2.407 -8.621 17.970 1.00 87.69 115 PRO A C 1
ATOM 938 O O . PRO A 1 115 ? -1.774 -7.570 17.864 1.00 87.69 115 PRO A O 1
ATOM 94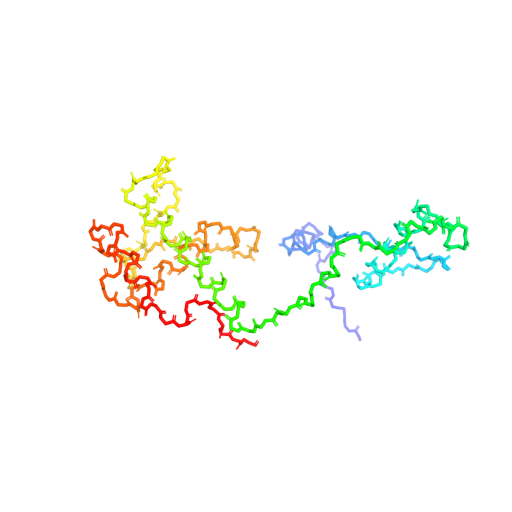1 N N . SER A 1 116 ? -2.218 -9.463 18.989 1.00 86.75 116 SER A N 1
ATOM 942 C CA . SER A 1 116 ? -1.370 -9.178 20.158 1.00 86.75 116 SER A CA 1
ATOM 943 C C . SER A 1 116 ? 0.106 -8.985 19.783 1.00 86.75 116 SER A C 1
ATOM 945 O O . SER A 1 116 ? 0.824 -8.217 20.427 1.00 86.75 116 SER A O 1
ATOM 947 N N . ASN A 1 117 ? 0.550 -9.624 18.696 1.00 87.75 117 ASN A N 1
ATOM 948 C CA . ASN A 1 117 ? 1.923 -9.528 18.197 1.00 87.75 117 ASN A CA 1
ATOM 949 C C . ASN A 1 117 ? 2.232 -8.179 17.526 1.00 87.75 117 ASN A C 1
ATOM 951 O O . ASN A 1 117 ? 3.391 -7.758 17.486 1.00 87.75 117 ASN A O 1
ATOM 955 N N . TYR A 1 118 ? 1.212 -7.485 17.013 1.00 85.88 118 TYR A N 1
ATOM 956 C CA . TYR A 1 118 ? 1.388 -6.311 16.149 1.00 85.88 118 TYR A CA 1
ATOM 957 C C . TYR A 1 118 ? 0.737 -5.038 16.697 1.00 85.88 118 TYR A C 1
ATOM 959 O O . TYR A 1 118 ? 1.286 -3.944 16.533 1.00 85.88 118 TYR A O 1
ATOM 967 N N . TYR A 1 119 ? -0.414 -5.157 17.356 1.00 86.69 119 TYR A N 1
ATOM 968 C CA . TYR A 1 119 ? -1.178 -4.041 17.900 1.00 86.69 119 TYR A CA 1
ATOM 969 C C . TYR A 1 119 ? -1.047 -4.010 19.418 1.00 86.69 119 TYR A C 1
ATOM 971 O O . TYR A 1 119 ? -1.745 -4.704 20.149 1.00 86.69 119 TYR A O 1
ATOM 979 N N . LYS A 1 120 ? -0.134 -3.165 19.896 1.00 86.56 120 LYS A N 1
ATOM 980 C CA . LYS A 1 120 ? 0.029 -2.904 21.328 1.00 86.56 120 LYS A CA 1
ATOM 981 C C . LYS A 1 120 ? -0.929 -1.784 21.748 1.00 86.56 120 LYS A C 1
ATOM 983 O O . LYS A 1 120 ? -1.032 -0.799 21.011 1.00 86.56 120 LYS A O 1
ATOM 988 N N . PRO A 1 121 ? -1.615 -1.887 22.895 1.00 80.31 121 PRO A N 1
ATOM 989 C CA . PRO A 1 121 ? -2.450 -0.799 23.391 1.00 80.31 121 PRO A CA 1
ATOM 990 C C . PRO A 1 121 ? -1.600 0.442 23.700 1.00 80.31 121 PRO A C 1
ATOM 992 O O . PRO A 1 121 ? -0.420 0.340 24.050 1.00 80.31 121 PRO A O 1
ATOM 995 N N . GLY A 1 122 ? -2.187 1.627 23.526 1.00 74.31 122 GLY A N 1
ATOM 996 C CA . GLY A 1 122 ? -1.578 2.889 23.937 1.00 74.31 122 GLY A CA 1
ATOM 997 C C . GLY A 1 122 ? -1.434 2.991 25.459 1.00 74.31 122 GLY A C 1
ATOM 998 O O . GLY A 1 122 ? -2.140 2.325 26.210 1.00 74.31 122 GLY A O 1
ATOM 999 N N . ASP A 1 123 ? -0.516 3.844 25.923 1.00 71.75 123 ASP A N 1
ATOM 1000 C CA . ASP A 1 123 ? -0.334 4.099 27.356 1.00 71.75 123 ASP A CA 1
ATOM 1001 C C . ASP A 1 123 ? -1.565 4.831 27.915 1.00 71.75 123 ASP A C 1
ATOM 1003 O O . ASP A 1 123 ? -1.805 6.002 27.591 1.00 71.75 123 ASP A O 1
ATOM 1007 N N . SER A 1 124 ? -2.335 4.134 28.754 1.00 65.69 124 SER A N 1
ATOM 1008 C CA . SER A 1 124 ? -3.574 4.620 29.370 1.00 65.69 124 SER A CA 1
ATOM 1009 C C . SER A 1 124 ? -3.366 5.815 30.301 1.00 65.69 124 SER A C 1
ATOM 1011 O O . SER A 1 124 ? -4.318 6.547 30.565 1.00 65.69 124 SER A O 1
ATOM 1013 N N . ARG A 1 125 ? -2.127 6.071 30.749 1.00 67.12 125 ARG A N 1
ATOM 1014 C CA . ARG A 1 125 ? -1.777 7.257 31.550 1.00 67.12 125 ARG A CA 1
ATOM 1015 C C . ARG A 1 125 ? -1.788 8.544 30.725 1.00 67.12 125 ARG A C 1
ATOM 1017 O O . ARG A 1 125 ? -1.776 9.636 31.283 1.00 67.12 125 ARG A O 1
ATOM 1024 N N . THR A 1 126 ? -1.788 8.434 29.397 1.00 62.78 126 THR A N 1
ATOM 1025 C CA . THR A 1 126 ? -1.831 9.577 28.479 1.00 62.78 126 THR A CA 1
ATOM 1026 C C . THR A 1 126 ? -3.218 9.724 27.853 1.00 62.78 126 THR A C 1
ATOM 1028 O O . THR A 1 126 ? -3.988 8.769 27.790 1.00 62.78 126 THR A O 1
ATOM 1031 N N . ARG A 1 127 ? -3.547 10.923 27.344 1.00 54.91 127 ARG A N 1
ATOM 1032 C CA . ARG A 1 127 ? -4.843 11.288 26.718 1.00 54.91 127 ARG A CA 1
ATOM 1033 C C . ARG A 1 127 ? -5.185 10.528 25.409 1.00 54.91 127 ARG A C 1
ATOM 1035 O O . ARG A 1 127 ? -5.877 11.054 24.545 1.00 54.91 127 ARG A O 1
ATOM 1042 N N . GLY A 1 128 ? -4.699 9.302 25.227 1.00 62.03 128 GLY A N 1
ATOM 1043 C CA . GLY A 1 128 ? -4.847 8.499 24.013 1.00 62.03 128 GLY A CA 1
ATOM 1044 C C . GLY A 1 128 ? -4.978 6.998 24.265 1.00 62.03 128 GLY A C 1
ATOM 1045 O O . GLY A 1 128 ? -4.586 6.230 23.395 1.00 62.03 128 GLY A O 1
ATOM 1046 N N . GLY A 1 129 ? -5.513 6.569 25.413 1.00 64.06 129 GLY A N 1
ATOM 1047 C CA . GLY A 1 129 ? -5.641 5.144 25.764 1.00 64.06 129 GLY A CA 1
ATOM 1048 C C . GLY A 1 129 ? -6.436 4.287 24.762 1.00 64.06 129 GLY A C 1
ATOM 1049 O O . GLY A 1 129 ? -6.208 3.089 24.674 1.00 64.06 129 GLY A O 1
ATOM 1050 N N . HIS A 1 130 ? -7.309 4.897 23.951 1.00 72.00 130 HIS A N 1
ATOM 1051 C CA . HIS A 1 130 ? -8.059 4.221 22.882 1.00 72.00 130 HIS A CA 1
ATOM 1052 C C . HIS A 1 130 ? -7.244 4.002 21.590 1.00 72.00 130 HIS A C 1
ATOM 1054 O O . HIS A 1 130 ? -7.729 3.375 20.650 1.00 72.00 130 HIS A O 1
ATOM 1060 N N . ARG A 1 131 ? -6.030 4.561 21.493 1.00 78.94 131 ARG A N 1
ATOM 1061 C CA . ARG A 1 131 ? -5.188 4.478 20.294 1.00 78.94 131 ARG A CA 1
ATOM 1062 C C . ARG A 1 131 ? -4.292 3.253 20.345 1.00 78.94 131 ARG A C 1
ATOM 1064 O O . ARG A 1 131 ? -3.732 2.913 21.385 1.00 78.94 131 ARG A O 1
ATOM 1071 N N . ILE A 1 132 ? -4.068 2.653 19.183 1.00 85.25 132 ILE A N 1
ATOM 1072 C CA . ILE A 1 132 ? -3.045 1.625 19.015 1.00 85.25 132 ILE A CA 1
ATOM 1073 C C . ILE A 1 132 ? -1.674 2.304 19.112 1.00 85.25 132 ILE A C 1
ATOM 1075 O O . ILE A 1 132 ? -1.421 3.332 18.472 1.00 85.25 132 ILE A O 1
ATOM 1079 N N . HIS A 1 133 ? -0.765 1.733 19.897 1.00 86.31 133 HIS A N 1
ATOM 1080 C CA . HIS A 1 133 ? 0.595 2.231 20.032 1.00 86.31 133 HIS A CA 1
ATOM 1081 C C . HIS A 1 133 ? 1.309 2.222 18.677 1.00 86.31 133 HIS A C 1
ATOM 1083 O O . HIS 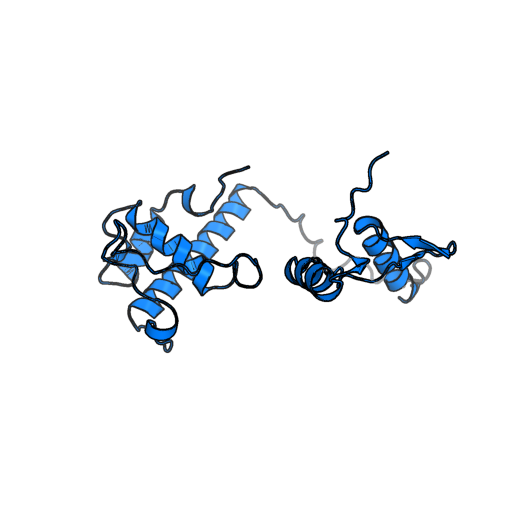A 1 133 ? 1.489 1.187 18.035 1.00 86.31 133 HIS A O 1
ATOM 1089 N N . GLN A 1 134 ? 1.772 3.395 18.260 1.00 82.50 134 GLN A N 1
ATOM 1090 C CA . GLN A 1 134 ? 2.549 3.551 17.043 1.00 82.50 134 GLN A CA 1
ATOM 1091 C C . GLN A 1 134 ? 4.041 3.605 17.380 1.00 82.50 134 GLN A C 1
ATOM 1093 O O . GLN A 1 134 ? 4.520 4.596 17.937 1.00 82.50 134 GLN A O 1
ATOM 1098 N N . GLN A 1 135 ? 4.793 2.580 16.969 1.00 76.81 135 GLN A N 1
ATOM 1099 C CA . GLN A 1 135 ? 6.245 2.570 17.127 1.00 76.81 135 GLN A CA 1
ATOM 1100 C C . GLN A 1 135 ? 6.870 3.771 16.402 1.00 76.81 135 GLN A C 1
ATOM 1102 O O . GLN A 1 135 ? 6.685 3.975 15.195 1.00 76.81 135 GLN A O 1
ATOM 1107 N N . ARG A 1 136 ? 7.633 4.575 17.146 1.00 73.25 136 ARG A N 1
ATOM 1108 C CA . ARG A 1 136 ? 8.427 5.666 16.580 1.00 73.25 136 ARG A CA 1
ATOM 1109 C C . ARG A 1 136 ? 9.738 5.092 16.054 1.00 73.25 136 ARG A C 1
ATOM 1111 O O . ARG A 1 136 ? 10.471 4.431 16.780 1.00 73.25 136 ARG A O 1
ATOM 1118 N N . THR A 1 137 ? 10.028 5.344 14.784 1.00 69.69 137 THR A N 1
ATOM 1119 C CA . THR A 1 137 ? 11.311 5.010 14.160 1.00 69.69 137 THR A CA 1
ATOM 1120 C C . THR A 1 137 ? 11.861 6.247 13.468 1.00 69.69 137 THR A C 1
ATOM 1122 O O . THR A 1 137 ? 11.110 7.001 12.850 1.00 69.69 137 THR A O 1
ATOM 1125 N N . LEU A 1 138 ? 13.173 6.447 13.573 1.00 72.12 138 LEU A N 1
ATOM 1126 C CA . LEU A 1 138 ? 13.893 7.503 12.859 1.00 72.12 138 LEU A CA 1
ATOM 1127 C C . LEU A 1 138 ? 14.126 7.135 11.383 1.00 72.12 138 LEU A C 1
ATOM 1129 O O . LEU A 1 138 ? 14.407 8.004 10.567 1.00 72.12 138 LEU A O 1
ATOM 1133 N N . LYS A 1 139 ? 14.008 5.845 11.030 1.00 77.69 139 LYS A N 1
ATOM 1134 C CA . LYS A 1 139 ? 14.228 5.330 9.671 1.00 77.69 139 LYS A CA 1
ATOM 1135 C C . LYS A 1 139 ? 12.912 4.979 8.986 1.00 77.69 139 LYS A C 1
ATOM 1137 O O . LYS A 1 139 ? 12.037 4.358 9.584 1.00 77.69 139 LYS A O 1
ATOM 1142 N N . ASN A 1 140 ? 12.823 5.255 7.687 1.00 76.50 140 ASN A N 1
ATOM 1143 C CA . ASN A 1 140 ? 11.624 4.973 6.892 1.00 76.50 140 ASN A CA 1
ATOM 1144 C C . ASN A 1 140 ? 11.477 3.506 6.437 1.00 76.50 140 ASN A C 1
ATOM 1146 O O . ASN A 1 140 ? 10.469 3.188 5.817 1.00 76.50 140 ASN A O 1
ATOM 1150 N N . GLN A 1 141 ? 12.418 2.613 6.774 1.00 78.00 141 GLN A N 1
ATOM 1151 C CA . GLN A 1 141 ? 12.477 1.224 6.277 1.00 78.00 141 GLN A CA 1
ATOM 1152 C C . GLN A 1 141 ? 11.164 0.439 6.452 1.00 78.00 141 GLN A C 1
ATOM 1154 O O . GLN A 1 141 ? 10.775 -0.290 5.553 1.00 78.00 141 GLN A O 1
ATOM 1159 N N . ASN A 1 142 ? 10.435 0.663 7.553 1.00 77.06 142 ASN A N 1
ATOM 1160 C CA . ASN A 1 142 ? 9.147 0.009 7.826 1.00 77.06 142 ASN A CA 1
ATOM 1161 C C . ASN A 1 142 ? 7.960 0.985 7.841 1.00 77.06 142 ASN A C 1
ATOM 1163 O O . ASN A 1 142 ? 6.837 0.606 8.164 1.00 77.06 142 ASN A O 1
ATOM 1167 N N . ARG A 1 143 ? 8.185 2.268 7.521 1.00 79.44 143 ARG A N 1
ATOM 1168 C CA . ARG A 1 143 ? 7.174 3.333 7.662 1.00 79.44 143 ARG A CA 1
ATOM 1169 C C . ARG A 1 143 ? 5.941 3.090 6.793 1.00 79.44 143 ARG A C 1
ATOM 1171 O O . ARG A 1 143 ? 4.839 3.458 7.196 1.00 79.44 143 ARG A O 1
ATOM 1178 N N . TYR A 1 144 ? 6.152 2.524 5.610 1.00 83.75 144 TYR A N 1
ATOM 1179 C CA . TYR A 1 144 ? 5.116 2.297 4.603 1.00 83.75 144 TYR A CA 1
ATOM 1180 C C . TYR A 1 144 ? 4.616 0.848 4.564 1.00 83.75 144 TYR A C 1
ATOM 1182 O O . TYR A 1 144 ? 3.714 0.546 3.784 1.00 83.75 144 TYR A O 1
ATOM 1190 N N . SER A 1 145 ? 5.156 -0.023 5.423 1.00 87.88 145 SER A N 1
ATOM 1191 C CA . SER A 1 145 ? 4.680 -1.395 5.611 1.00 87.88 145 SER A CA 1
ATOM 1192 C C . SER A 1 145 ? 3.261 -1.412 6.189 1.00 87.88 145 SER A C 1
ATOM 1194 O O . SER A 1 145 ? 2.793 -0.415 6.748 1.00 87.88 145 SER A O 1
ATOM 1196 N N . PHE A 1 146 ? 2.576 -2.554 6.070 1.00 90.81 146 PHE A N 1
ATOM 1197 C CA . PHE A 1 146 ? 1.162 -2.698 6.431 1.00 90.81 146 PHE A CA 1
ATOM 1198 C C . PHE A 1 146 ? 0.839 -2.179 7.842 1.00 90.81 146 PHE A C 1
ATOM 1200 O O . PHE A 1 146 ? 0.063 -1.234 7.951 1.00 90.81 146 PHE A O 1
ATOM 1207 N N . PHE A 1 147 ? 1.469 -2.723 8.895 1.00 89.50 147 PHE A N 1
ATOM 1208 C CA . PHE A 1 147 ? 1.105 -2.411 10.285 1.00 89.50 147 PHE A CA 1
ATOM 1209 C C . PHE A 1 147 ? 1.379 -0.956 10.693 1.00 89.50 147 PHE A C 1
ATOM 1211 O O . PHE A 1 147 ? 0.456 -0.297 11.168 1.00 89.50 147 PHE A O 1
ATOM 1218 N N . PRO A 1 148 ? 2.578 -0.373 10.478 1.00 88.00 148 PRO A N 1
ATOM 1219 C CA . PRO A 1 148 ? 2.821 1.015 10.876 1.00 88.00 148 PRO A CA 1
ATOM 1220 C C . PRO A 1 148 ? 1.922 2.006 10.134 1.00 88.00 148 PRO A C 1
ATOM 1222 O O . PRO A 1 148 ? 1.547 3.038 10.696 1.00 88.00 148 PRO A O 1
ATOM 1225 N N . ARG A 1 149 ? 1.554 1.690 8.886 1.00 87.19 149 ARG A N 1
ATOM 1226 C CA . ARG A 1 149 ? 0.648 2.516 8.091 1.00 87.19 149 ARG A CA 1
ATOM 1227 C C . ARG A 1 149 ? -0.815 2.335 8.505 1.00 87.19 149 ARG A C 1
ATOM 1229 O O . ARG A 1 149 ? -1.492 3.339 8.704 1.00 87.19 149 ARG A O 1
ATOM 1236 N N . SER A 1 150 ? -1.278 1.099 8.707 1.00 89.12 150 SER A N 1
ATOM 1237 C CA . SER A 1 150 ? -2.642 0.820 9.177 1.00 89.12 150 SER A CA 1
ATOM 1238 C C . SER A 1 150 ? -2.883 1.404 10.562 1.00 89.12 150 SER A C 1
ATOM 1240 O O . SER A 1 150 ? -3.940 1.963 10.791 1.00 89.12 150 SER A O 1
ATOM 1242 N N . THR A 1 151 ? -1.904 1.332 11.470 1.00 88.69 151 THR A N 1
ATOM 1243 C CA . THR A 1 151 ? -2.011 1.893 12.826 1.00 88.69 151 THR A CA 1
ATOM 1244 C C . THR A 1 151 ? -2.208 3.407 12.802 1.00 88.69 151 THR A C 1
ATOM 1246 O O . THR A 1 151 ? -2.999 3.936 13.577 1.00 88.69 151 THR A O 1
ATOM 1249 N N . ARG A 1 152 ? -1.525 4.123 11.897 1.00 86.31 152 ARG A N 1
ATOM 1250 C CA . ARG A 1 152 ? -1.723 5.573 11.725 1.00 86.31 152 ARG A CA 1
ATOM 1251 C C . ARG A 1 152 ? -3.137 5.888 11.269 1.00 86.31 152 ARG A C 1
ATOM 1253 O O . ARG A 1 152 ? -3.795 6.713 11.885 1.00 86.31 152 ARG A O 1
ATOM 1260 N N . GLU A 1 153 ? -3.581 5.201 10.224 1.00 85.75 153 GLU A N 1
ATOM 1261 C CA . GLU A 1 153 ? -4.912 5.395 9.643 1.00 85.75 153 GLU A CA 1
ATOM 1262 C C . GLU A 1 153 ? -6.019 4.980 10.617 1.00 85.75 153 GLU A C 1
ATOM 1264 O O . GLU A 1 153 ? -7.036 5.656 10.733 1.00 85.75 153 GLU A O 1
ATOM 1269 N N . TRP A 1 154 ? -5.793 3.921 11.392 1.00 86.25 154 TRP A N 1
ATOM 1270 C CA . TRP A 1 154 ? -6.693 3.487 12.453 1.00 86.25 154 TRP A CA 1
ATOM 1271 C C . TRP A 1 154 ? -6.805 4.536 13.557 1.00 86.25 154 TRP A C 1
ATOM 1273 O O . TRP A 1 154 ? -7.902 4.880 13.975 1.00 86.25 154 TRP A O 1
ATOM 1283 N N . ASN A 1 155 ? -5.688 5.119 13.994 1.00 85.38 155 ASN A N 1
ATOM 1284 C CA . ASN A 1 155 ? -5.679 6.156 15.030 1.00 85.38 155 ASN A CA 1
ATOM 1285 C C . ASN A 1 155 ? -6.271 7.500 14.574 1.00 85.38 155 ASN A C 1
ATOM 1287 O O . ASN A 1 155 ? -6.538 8.358 15.421 1.00 85.38 155 ASN A O 1
ATOM 1291 N N . THR A 1 156 ? -6.468 7.686 13.266 1.00 80.19 156 THR A N 1
ATOM 1292 C CA . THR A 1 156 ? -7.229 8.804 12.689 1.00 80.19 156 THR A CA 1
ATOM 1293 C C . THR A 1 156 ? -8.725 8.508 12.545 1.00 80.19 156 THR A C 1
ATOM 1295 O O . THR A 1 156 ? -9.488 9.411 12.213 1.00 80.19 156 THR A O 1
ATOM 1298 N N . LEU A 1 157 ? -9.179 7.277 12.811 1.00 75.88 157 LEU A N 1
ATOM 1299 C CA . LEU A 1 157 ? -10.607 6.954 12.799 1.00 75.88 157 LEU A CA 1
ATOM 1300 C C . LEU A 1 157 ? -11.382 7.573 13.966 1.00 75.88 157 LEU A C 1
ATOM 1302 O O . LEU A 1 157 ? -12.442 8.090 13.675 1.00 75.88 157 LEU A O 1
ATOM 1306 N N . PRO A 1 158 ? -10.900 7.612 15.228 1.00 63.41 158 PRO A N 1
ATOM 1307 C CA . PRO A 1 158 ? -11.648 8.191 16.354 1.00 63.41 158 PRO A CA 1
ATOM 1308 C C . PRO A 1 158 ? -11.907 9.702 16.262 1.00 63.41 158 PRO A C 1
ATOM 1310 O O . PRO A 1 158 ? -12.706 10.232 17.023 1.00 63.41 158 PRO A O 1
ATOM 1313 N N . CYS A 1 159 ? -11.212 10.418 15.370 1.00 57.25 159 CYS A N 1
ATOM 1314 C CA . CYS A 1 159 ? -11.497 11.826 15.062 1.00 57.25 159 CYS A CA 1
ATOM 1315 C C . CYS A 1 159 ? -12.493 12.012 13.904 1.00 57.25 159 CYS A C 1
ATOM 1317 O O . CYS A 1 159 ? -12.832 13.141 13.563 1.00 57.25 159 CYS A O 1
ATOM 1319 N N . LEU A 1 160 ? -12.958 10.919 13.306 1.00 55.75 160 LEU A N 1
ATOM 1320 C CA . LEU A 1 160 ? -14.051 10.839 12.337 1.00 55.75 160 LEU A CA 1
ATOM 1321 C C . LEU A 1 160 ? -15.069 9.819 12.912 1.00 55.75 160 LEU A C 1
ATOM 1323 O O . LEU A 1 160 ? -14.799 9.284 13.980 1.00 55.75 160 LEU A O 1
ATOM 1327 N N . PRO A 1 161 ? -16.285 9.647 12.364 1.00 55.38 161 PRO A N 1
ATOM 1328 C CA . PRO A 1 161 ? -17.499 9.387 13.160 1.00 55.38 161 PRO A CA 1
ATOM 1329 C C . PRO A 1 161 ? -17.291 8.408 14.330 1.00 55.38 161 PRO A C 1
ATOM 1331 O O . PRO A 1 161 ? -16.821 7.289 14.126 1.00 55.38 161 PRO A O 1
ATOM 1334 N N . GLU A 1 162 ? -17.680 8.846 15.536 1.00 57.31 162 GLU A N 1
ATOM 1335 C CA . GLU A 1 162 ? -17.390 8.302 16.886 1.00 57.31 162 GLU A CA 1
ATOM 1336 C C . GLU A 1 162 ? -17.660 6.787 17.078 1.00 57.31 162 GLU A C 1
ATOM 1338 O O . GLU A 1 162 ? -17.315 6.200 18.099 1.00 57.31 162 GLU A O 1
ATOM 1343 N N . LYS A 1 163 ? -18.251 6.133 16.072 1.00 59.62 163 LYS A N 1
ATOM 1344 C CA . LYS A 1 163 ? -18.693 4.733 16.052 1.00 59.62 163 LYS A CA 1
ATOM 1345 C C . LYS A 1 163 ? -17.896 3.821 15.108 1.00 59.62 163 LYS A C 1
ATOM 1347 O O . LYS A 1 163 ? -18.147 2.621 15.070 1.00 59.62 163 LYS A O 1
ATOM 1352 N N . ALA A 1 164 ? -16.941 4.340 14.328 1.00 66.12 164 ALA A N 1
ATOM 1353 C CA . ALA A 1 164 ? -16.266 3.532 13.304 1.00 66.12 164 ALA A CA 1
ATOM 1354 C C . ALA A 1 164 ? -15.433 2.383 13.899 1.00 66.12 164 ALA A C 1
ATOM 1356 O O . ALA A 1 164 ? -15.482 1.266 13.400 1.00 66.12 164 ALA A O 1
ATOM 1357 N N . THR A 1 165 ? -14.686 2.619 14.978 1.00 68.25 165 THR A N 1
ATOM 1358 C CA . THR A 1 165 ? -13.823 1.594 15.597 1.00 68.25 165 THR A CA 1
ATOM 1359 C C . THR A 1 165 ? -14.568 0.621 16.510 1.00 68.25 165 THR A C 1
ATOM 1361 O O . THR A 1 165 ? -14.024 -0.428 16.837 1.00 68.25 165 THR A O 1
ATOM 1364 N N . THR A 1 166 ? -15.790 0.960 16.924 1.00 74.94 166 THR A N 1
ATOM 1365 C CA . THR A 1 166 ? -16.648 0.149 17.806 1.00 74.94 166 THR A CA 1
ATOM 1366 C C . THR A 1 166 ? -17.715 -0.640 17.046 1.00 74.94 166 THR A C 1
ATOM 1368 O O . THR A 1 166 ? -18.528 -1.310 17.677 1.00 74.94 166 THR A O 1
ATOM 1371 N N . ALA A 1 167 ? -17.708 -0.583 15.709 1.00 78.75 167 ALA A N 1
ATOM 1372 C CA . ALA A 1 167 ? -18.643 -1.307 14.855 1.00 78.75 167 ALA A CA 1
ATOM 1373 C C . ALA A 1 167 ? -18.641 -2.813 15.170 1.00 78.75 167 ALA A C 1
ATOM 1375 O O . ALA A 1 167 ? -17.590 -3.468 15.148 1.00 78.75 167 ALA A O 1
ATOM 1376 N N . ALA A 1 168 ? -19.829 -3.362 15.422 1.00 80.69 168 ALA A N 1
ATOM 1377 C CA . ALA A 1 168 ? -19.998 -4.746 15.865 1.00 80.69 168 ALA A CA 1
ATOM 1378 C C . ALA A 1 168 ? -19.827 -5.751 14.717 1.00 80.69 168 ALA A C 1
ATOM 1380 O O . ALA A 1 168 ? -19.552 -6.927 14.951 1.00 80.69 168 ALA A O 1
ATOM 1381 N N . THR A 1 169 ? -19.987 -5.295 13.470 1.00 87.75 169 THR A N 1
ATOM 1382 C CA . THR A 1 169 ? -19.892 -6.146 12.281 1.00 87.75 169 THR A CA 1
ATOM 1383 C C . THR A 1 169 ? -18.970 -5.561 11.217 1.00 87.75 169 THR A C 1
ATOM 1385 O O . THR A 1 169 ? -18.783 -4.348 11.100 1.00 87.75 169 THR A O 1
ATOM 1388 N N . LEU A 1 170 ? -18.426 -6.445 10.376 1.00 88.12 170 LEU A N 1
ATOM 1389 C CA . LEU A 1 170 ? -17.590 -6.059 9.240 1.00 88.12 170 LEU A CA 1
ATOM 1390 C C . LEU A 1 170 ? -18.342 -5.176 8.232 1.00 88.12 170 LEU A C 1
ATOM 1392 O O . LEU A 1 170 ? -17.745 -4.281 7.636 1.00 88.12 170 LEU A O 1
ATOM 1396 N N . GLU A 1 171 ? -19.633 -5.430 8.026 1.00 88.75 171 GLU A N 1
ATOM 1397 C CA . GLU A 1 171 ? -20.444 -4.670 7.071 1.00 88.75 171 GLU A CA 1
ATOM 1398 C C . GLU A 1 171 ? -20.751 -3.263 7.588 1.00 88.75 171 GLU A C 1
ATOM 1400 O O . GLU A 1 171 ? -20.601 -2.295 6.843 1.00 88.75 171 GLU A O 1
ATOM 1405 N N . GLU A 1 172 ? -21.047 -3.122 8.883 1.00 86.62 172 GLU A N 1
ATOM 1406 C CA . GLU A 1 172 ? -21.168 -1.812 9.531 1.00 86.62 172 GLU A CA 1
ATOM 1407 C C . GLU A 1 172 ? -19.850 -1.029 9.447 1.00 86.62 172 GLU A C 1
ATOM 1409 O O . GLU A 1 172 ? -19.836 0.154 9.100 1.00 86.62 172 GLU A O 1
ATOM 1414 N N . PHE A 1 173 ? -18.718 -1.702 9.675 1.00 88.00 173 PHE A N 1
ATOM 1415 C CA . PHE A 1 173 ? -17.405 -1.082 9.533 1.00 88.00 173 PHE A CA 1
ATOM 1416 C C . PHE A 1 173 ? -17.166 -0.565 8.106 1.00 88.00 173 PHE A C 1
ATOM 1418 O O . PHE A 1 173 ? -16.793 0.594 7.919 1.00 88.00 173 PHE A O 1
ATOM 1425 N N . LYS A 1 174 ? -17.431 -1.383 7.078 1.00 87.00 174 LYS A N 1
ATOM 1426 C CA . LYS A 1 174 ? -17.303 -0.970 5.668 1.00 87.00 174 LYS A CA 1
ATOM 1427 C C . LYS A 1 174 ? -18.241 0.185 5.309 1.00 87.00 174 LYS A C 1
ATOM 1429 O O . LYS A 1 174 ? -17.826 1.076 4.565 1.00 87.00 174 LYS A O 1
ATOM 1434 N N . ALA A 1 175 ? -19.467 0.189 5.836 1.00 85.56 175 ALA A N 1
ATOM 1435 C CA . ALA A 1 17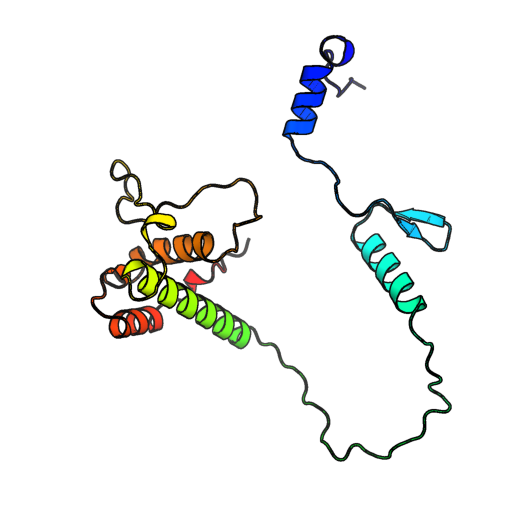5 ? -20.422 1.277 5.638 1.00 85.56 175 ALA A CA 1
ATOM 1436 C C . ALA A 1 175 ? -19.902 2.590 6.248 1.00 85.56 175 ALA A C 1
ATOM 1438 O O . ALA A 1 175 ? -19.882 3.617 5.569 1.00 85.56 175 ALA A O 1
ATOM 1439 N N . ASN A 1 176 ? -19.357 2.543 7.466 1.00 82.50 176 ASN A N 1
ATOM 1440 C CA . ASN A 1 176 ? -18.725 3.699 8.108 1.00 82.50 176 ASN A CA 1
ATOM 1441 C C . ASN A 1 176 ? -17.509 4.208 7.315 1.00 82.50 176 ASN A C 1
ATOM 1443 O O . ASN A 1 176 ? -17.310 5.416 7.184 1.00 82.50 176 ASN A O 1
ATOM 1447 N N . LEU A 1 177 ? -16.725 3.304 6.712 1.00 82.38 177 LEU A N 1
ATOM 1448 C CA . LEU A 1 177 ? -15.617 3.687 5.834 1.00 82.38 177 LEU A CA 1
ATOM 1449 C C . LEU A 1 177 ? -16.080 4.347 4.525 1.00 82.38 177 LEU A C 1
ATOM 1451 O O . LEU A 1 177 ? -15.320 5.104 3.918 1.00 82.38 177 LEU A O 1
ATOM 1455 N N . ALA A 1 178 ? -17.293 4.058 4.045 1.00 78.19 178 ALA A N 1
ATOM 1456 C CA . ALA A 1 178 ? -17.814 4.646 2.812 1.00 78.19 178 ALA A CA 1
ATOM 1457 C C . ALA A 1 178 ? -18.027 6.162 2.932 1.00 78.19 178 ALA A C 1
ATOM 1459 O O . ALA A 1 178 ? -17.815 6.868 1.948 1.00 78.19 178 ALA A O 1
ATOM 1460 N N . ILE A 1 179 ? -18.355 6.630 4.139 1.00 72.44 179 ILE A N 1
ATOM 1461 C CA . ILE A 1 179 ? -18.688 8.021 4.483 1.00 72.44 179 ILE A CA 1
ATOM 1462 C C . ILE A 1 179 ? -17.422 8.859 4.771 1.00 72.44 179 ILE A C 1
ATOM 1464 O O . ILE A 1 179 ? -17.495 10.064 4.997 1.00 72.44 179 ILE A O 1
ATOM 1468 N N . LEU A 1 180 ? -16.235 8.243 4.761 1.00 68.00 180 LEU A N 1
ATOM 1469 C CA . LEU A 1 180 ? -15.000 8.914 5.157 1.00 68.00 180 LEU A CA 1
ATOM 1470 C C . LEU A 1 180 ? -14.636 10.108 4.250 1.00 68.00 180 LEU A C 1
ATOM 1472 O O . LEU A 1 180 ? -14.528 9.931 3.032 1.00 68.00 180 LEU A O 1
ATOM 1476 N N . PRO A 1 181 ? -14.362 11.291 4.835 1.00 61.78 181 PRO A N 1
ATOM 1477 C CA . PRO A 1 181 ? -13.902 12.462 4.099 1.00 61.78 181 PRO A CA 1
ATOM 1478 C C . PRO A 1 181 ? -12.464 12.298 3.590 1.00 61.78 181 PRO A C 1
ATOM 1480 O O . PRO A 1 181 ? -11.680 11.482 4.087 1.00 61.78 181 PRO A O 1
ATOM 1483 N N . GLU A 1 182 ? -12.091 13.130 2.615 1.00 58.91 182 GLU A N 1
ATOM 1484 C CA . GLU A 1 182 ? -10.843 12.996 1.850 1.00 58.91 182 GLU A CA 1
ATOM 1485 C C . GLU A 1 182 ? -9.540 13.144 2.654 1.00 58.91 182 GLU A C 1
ATOM 1487 O O . GLU A 1 182 ? -8.459 12.722 2.220 1.00 58.91 182 GLU A O 1
ATOM 1492 N N . ALA A 1 183 ? -9.660 13.659 3.877 1.00 55.59 183 ALA A N 1
ATOM 1493 C CA . ALA A 1 183 ? -8.571 13.984 4.790 1.00 55.59 183 ALA A CA 1
ATOM 1494 C C . ALA A 1 183 ? -7.695 12.783 5.209 1.00 55.59 183 ALA A C 1
ATOM 1496 O O . ALA A 1 183 ? -6.546 12.969 5.606 1.00 55.59 183 ALA A O 1
ATOM 1497 N N . LEU A 1 184 ? -8.183 11.543 5.087 1.00 59.00 184 LEU A N 1
ATOM 1498 C CA . LEU A 1 184 ? -7.421 10.344 5.474 1.00 59.00 184 LEU A CA 1
ATOM 1499 C C . LEU A 1 184 ? -6.286 9.980 4.512 1.00 59.00 184 LEU A C 1
ATOM 1501 O O . LEU A 1 184 ? -5.410 9.190 4.868 1.00 59.00 184 LEU A O 1
ATOM 1505 N N . THR A 1 185 ? -6.268 10.536 3.299 1.00 56.38 185 THR A N 1
ATOM 1506 C CA . THR A 1 185 ? -5.219 10.214 2.317 1.00 56.38 185 THR A CA 1
ATOM 1507 C C . THR A 1 185 ? -3.905 10.963 2.560 1.00 56.38 185 THR A C 1
ATOM 1509 O O . THR A 1 185 ? -2.916 10.683 1.883 1.00 56.38 185 THR A O 1
ATOM 1512 N N . GLY A 1 186 ? -3.844 11.843 3.570 1.00 52.66 186 GLY A N 1
ATOM 1513 C CA . GLY A 1 186 ? -2.614 12.546 3.927 1.00 52.66 186 GLY A CA 1
ATOM 1514 C C . GLY A 1 186 ? -2.161 13.540 2.860 1.00 52.66 186 GLY A C 1
ATOM 1515 O O . GLY A 1 186 ? -0.970 13.826 2.775 1.00 52.66 186 GLY A O 1
ATOM 1516 N N . ALA A 1 187 ? -3.095 14.092 2.079 1.00 37.94 187 ALA A N 1
ATOM 1517 C CA . ALA A 1 187 ? -2.865 15.260 1.231 1.00 37.94 187 ALA A CA 1
ATOM 1518 C C . ALA A 1 187 ? -2.778 16.552 2.072 1.00 37.94 187 ALA A C 1
ATOM 1520 O O . ALA A 1 187 ? -3.398 17.562 1.763 1.00 37.94 187 ALA A O 1
ATOM 1521 N N . SER A 1 188 ? -2.013 16.530 3.165 1.00 31.72 188 SER A N 1
ATOM 1522 C CA . SER A 1 188 ? -1.419 17.757 3.683 1.00 31.72 188 SER A CA 1
ATOM 1523 C C . SER A 1 188 ? -0.164 17.981 2.854 1.00 31.72 188 SER A C 1
ATOM 1525 O O . SER A 1 188 ? 0.896 17.436 3.155 1.00 31.72 188 SER A O 1
ATOM 1527 N N . HIS A 1 189 ? -0.337 18.708 1.752 1.00 31.81 189 HIS A N 1
ATOM 1528 C CA . HIS A 1 189 ? 0.763 19.304 1.012 1.00 31.81 189 HIS A CA 1
ATOM 1529 C C . HIS A 1 189 ? 1.603 20.145 1.987 1.00 31.81 189 HIS A C 1
ATOM 1531 O O . HIS A 1 189 ? 1.118 21.128 2.543 1.00 31.81 189 HIS A O 1
ATOM 1537 N N . THR A 1 190 ? 2.836 19.705 2.234 1.00 28.47 190 THR A N 1
ATOM 1538 C CA . THR A 1 190 ? 3.982 20.621 2.274 1.00 28.47 190 THR A CA 1
ATOM 1539 C C . THR A 1 190 ? 4.346 20.987 0.850 1.00 28.47 190 THR A C 1
ATOM 1541 O O . THR A 1 190 ? 4.323 20.043 0.021 1.00 28.47 190 THR A O 1
#

Sequence (190 aa):
MEDIISTDHKEQPKRFWSYIKSRKQESTGIVTLKDKDGLLHSDTQTKASILNQQFQSVYTKEDIHNMPHIGPSPFPTMDNIRVSQAGVYKLLLRRCKDRLTMAYKIHNRLVDIDPSNYYKPGDSRTRGGHRIHQQRTLKNQNRYSFFPRSTREWNTLPCLPEKATTAATLEEFKANLAILPEALTGASHT

Foldseek 3Di:
DDDPDPPCCVVCVVVVVVVVVVVVPPCPDDAFDAAPVRDTHPDPVVVVVRVVVVVVVPDDPDDPPPDDDPDDDPDDDDDDDDDDPVVVLVVLLVVLLVLLLVVLCQVVVVDPHPCVVQFDADDPVDPQRVATDQDDDPDCPCCPPSRNLSSVLVSCCCVPDVCLSVDPDSVSNSVSSVPDDSPSSVPPDD

Organism: Mytilus edulis (NCBI:txid6550)

pLDDT: mean 79.14, std 14.02, range [28.47, 95.56]